Protein AF-A0A5D0QW76-F1 (afdb_monomer_lite)

Sequence (189 aa):
MITFLVFSFLGDFSSVFFSDPFMVSLSSLFYCISYFTLGYAAVSRIRIFNIDKVVGICLLLVFSINAYLMYQLFAVLQIQISDTTEVALFAVKSIALMALVFMAFATYLNKDTKASILFLTTALCFVFSDVLYYISNYYVYHDMFVVLDRLLHVLGLFFLFGYIIEYNRKRKKRLVLSKASSSEEPIAV

Organism: NCBI:txid291187

Radius of gyration: 19.88 Å; chains: 1; bounding box: 62×36×56 Å

Structure (mmCIF, N/CA/C/O backbone):
data_AF-A0A5D0QW76-F1
#
_entry.id   AF-A0A5D0QW76-F1
#
loop_
_atom_site.group_PDB
_atom_site.id
_atom_site.type_symbol
_atom_site.label_atom_id
_atom_site.label_alt_id
_atom_site.label_comp_id
_atom_site.label_asym_id
_atom_site.label_entity_id
_atom_site.label_seq_id
_atom_site.pdbx_PDB_ins_code
_atom_site.Cartn_x
_atom_site.Cartn_y
_atom_site.Cartn_z
_atom_site.occupancy
_atom_site.B_iso_or_equiv
_atom_site.auth_seq_id
_atom_site.auth_comp_id
_atom_site.auth_asym_id
_atom_site.auth_atom_id
_atom_site.pdbx_PDB_model_num
ATOM 1 N N . MET A 1 1 ? -13.924 -3.137 -1.464 1.00 69.12 1 MET A N 1
ATOM 2 C CA . MET A 1 1 ? -13.327 -4.397 -0.953 1.00 69.12 1 MET A CA 1
ATOM 3 C C . MET A 1 1 ? -13.657 -5.586 -1.831 1.00 69.12 1 MET A C 1
ATOM 5 O O . MET A 1 1 ? -12.716 -6.184 -2.315 1.00 69.12 1 MET A O 1
ATOM 9 N N . ILE A 1 2 ? -14.931 -5.883 -2.117 1.00 73.50 2 ILE A N 1
ATOM 10 C CA . ILE A 1 2 ? -15.272 -6.874 -3.159 1.00 73.50 2 ILE A CA 1
ATOM 11 C C . ILE A 1 2 ? -14.668 -6.455 -4.509 1.00 73.50 2 ILE A C 1
ATOM 13 O O . ILE A 1 2 ? -14.031 -7.257 -5.169 1.00 73.50 2 ILE A O 1
ATOM 17 N N . THR A 1 3 ? -14.735 -5.164 -4.842 1.00 76.06 3 THR A N 1
ATOM 18 C CA . THR A 1 3 ? -14.094 -4.586 -6.034 1.00 76.06 3 THR A CA 1
ATOM 19 C C . THR A 1 3 ? -12.577 -4.798 -6.074 1.00 76.06 3 THR A C 1
ATOM 21 O O . THR A 1 3 ? -12.052 -5.148 -7.119 1.00 76.06 3 THR A O 1
ATOM 24 N N . PHE A 1 4 ? -11.885 -4.661 -4.933 1.00 80.31 4 PHE A N 1
ATOM 25 C CA . PHE A 1 4 ? -10.448 -4.961 -4.837 1.00 80.31 4 PHE A CA 1
ATOM 26 C C . PHE A 1 4 ? -10.180 -6.436 -5.152 1.00 80.31 4 PHE A C 1
ATOM 28 O O . PHE A 1 4 ? -9.323 -6.728 -5.972 1.00 80.31 4 PHE A O 1
ATOM 35 N N . LEU A 1 5 ? -10.942 -7.353 -4.544 1.00 77.88 5 LEU A N 1
ATOM 36 C CA . LEU A 1 5 ? -10.765 -8.793 -4.755 1.00 77.88 5 LEU A CA 1
ATOM 37 C C . LEU A 1 5 ? -10.989 -9.183 -6.218 1.00 77.88 5 LEU A C 1
ATOM 39 O O . LEU A 1 5 ? -10.213 -9.958 -6.760 1.00 77.88 5 LEU A O 1
ATOM 43 N N . VAL A 1 6 ? -12.010 -8.613 -6.864 1.00 79.75 6 VAL A N 1
ATOM 44 C CA . VAL A 1 6 ? -12.299 -8.864 -8.283 1.00 79.75 6 VAL A CA 1
ATOM 45 C C . VAL A 1 6 ? -11.153 -8.384 -9.172 1.00 79.75 6 VAL A C 1
ATOM 47 O O . VAL A 1 6 ? -10.716 -9.131 -10.040 1.00 79.75 6 VAL A O 1
ATOM 50 N N . PHE A 1 7 ? -10.631 -7.175 -8.943 1.00 78.25 7 PHE A N 1
ATOM 51 C CA . PHE A 1 7 ? -9.520 -6.649 -9.740 1.00 78.25 7 PHE A CA 1
ATOM 52 C C . PHE A 1 7 ? -8.190 -7.352 -9.456 1.00 78.25 7 PHE A C 1
ATOM 54 O O . PHE A 1 7 ? -7.437 -7.597 -10.390 1.00 78.25 7 PHE A O 1
ATOM 61 N N . SER A 1 8 ? -7.918 -7.730 -8.204 1.00 74.19 8 SER A N 1
ATOM 62 C CA . SER A 1 8 ? -6.728 -8.516 -7.855 1.00 74.19 8 SER A CA 1
ATOM 63 C C . SER A 1 8 ? -6.769 -9.890 -8.523 1.00 74.19 8 SER A C 1
ATOM 65 O O . SER A 1 8 ? -5.785 -10.303 -9.118 1.00 74.19 8 SER A O 1
ATOM 67 N N . PHE A 1 9 ? -7.931 -10.550 -8.509 1.00 80.44 9 PHE A N 1
ATOM 68 C CA . PHE A 1 9 ? -8.122 -11.835 -9.178 1.00 80.44 9 PHE A CA 1
ATOM 69 C C . PHE A 1 9 ? -7.968 -11.731 -10.701 1.00 80.44 9 PHE A C 1
ATOM 71 O O . PHE A 1 9 ? -7.377 -12.607 -11.324 1.00 80.44 9 PHE A O 1
ATOM 78 N N . LEU A 1 10 ? -8.466 -10.650 -11.312 1.00 78.44 10 LEU A N 1
ATOM 79 C CA . LEU A 1 10 ? -8.270 -10.388 -12.741 1.00 78.44 10 LEU A CA 1
ATOM 80 C C . LEU A 1 10 ? -6.797 -10.129 -13.087 1.00 78.44 10 LEU A C 1
ATOM 82 O O . LEU A 1 10 ? -6.336 -10.589 -14.129 1.00 78.44 10 LEU A O 1
ATOM 86 N N . GLY A 1 11 ? -6.063 -9.435 -12.212 1.00 76.06 11 GLY A N 1
ATOM 87 C CA . GLY A 1 11 ? -4.613 -9.262 -12.323 1.00 76.06 11 GLY A CA 1
ATOM 88 C C . GLY A 1 11 ? -3.876 -10.600 -12.264 1.00 76.06 11 GLY A C 1
ATOM 89 O O . GLY A 1 11 ? -3.122 -10.919 -13.182 1.00 76.06 11 GLY A O 1
ATOM 90 N N . ASP A 1 12 ? -4.182 -11.429 -11.260 1.00 76.94 12 ASP A N 1
ATOM 91 C CA . ASP A 1 12 ? -3.601 -12.769 -11.113 1.00 76.94 12 ASP A CA 1
ATOM 92 C C . ASP A 1 12 ? -3.889 -13.634 -12.351 1.00 76.94 12 ASP A C 1
ATOM 94 O O . ASP A 1 12 ? -2.978 -14.247 -12.905 1.00 76.94 12 ASP A O 1
ATOM 98 N N . PHE A 1 13 ? -5.132 -13.635 -12.842 1.00 78.56 13 PHE A N 1
ATOM 99 C CA . PHE A 1 13 ? -5.538 -14.407 -14.019 1.00 78.56 13 PHE A CA 1
ATOM 100 C C . PHE A 1 13 ? -4.835 -13.939 -15.298 1.00 78.56 13 PHE A C 1
ATOM 102 O O . PHE A 1 13 ? -4.357 -14.763 -16.073 1.00 78.56 13 PHE A O 1
ATOM 109 N N . SER A 1 14 ? -4.727 -12.624 -15.500 1.00 72.19 14 SER A N 1
ATOM 110 C CA . SER A 1 14 ? -4.013 -12.039 -16.640 1.00 72.19 14 SER A CA 1
ATOM 111 C C . SER A 1 14 ? -2.511 -12.317 -16.573 1.00 72.19 14 SER A C 1
ATOM 113 O O . SER A 1 14 ? -1.885 -12.518 -17.609 1.00 72.19 14 SER A O 1
ATOM 115 N N . SER A 1 15 ? -1.932 -12.374 -15.368 1.00 66.12 15 SER A N 1
ATOM 116 C CA . SER A 1 15 ? -0.507 -12.662 -15.187 1.00 66.12 15 SER A CA 1
ATOM 117 C C . SER A 1 15 ? -0.136 -14.072 -15.650 1.00 66.12 15 SER A C 1
ATOM 119 O O . SER A 1 15 ? 0.940 -14.257 -16.187 1.00 66.12 15 SER A O 1
ATOM 121 N N . VAL A 1 16 ? -1.030 -15.064 -15.555 1.00 73.06 16 VAL A N 1
ATOM 122 C CA . VAL A 1 16 ? -0.747 -16.440 -16.016 1.00 73.06 16 VAL A CA 1
ATOM 123 C C . VAL A 1 16 ? -0.432 -16.496 -17.520 1.00 73.06 16 VAL A C 1
ATOM 125 O O . VAL A 1 16 ? 0.304 -17.376 -17.962 1.00 73.06 16 VAL A O 1
ATOM 128 N N . PHE A 1 17 ? -0.911 -15.525 -18.300 1.00 69.75 17 PHE A N 1
ATOM 129 C CA . PHE A 1 17 ? -0.663 -15.408 -19.737 1.00 69.75 17 PHE A CA 1
ATOM 130 C C . PHE A 1 17 ? 0.558 -14.519 -20.052 1.00 69.75 17 PHE A C 1
ATOM 132 O O . PHE A 1 17 ? 0.490 -13.651 -20.919 1.00 69.75 17 PHE A O 1
ATOM 139 N N . PHE A 1 18 ? 1.694 -14.760 -19.381 1.00 59.88 18 PHE A N 1
ATOM 140 C CA . PHE A 1 18 ? 2.964 -14.014 -19.533 1.00 59.88 18 PHE A CA 1
ATOM 141 C C . PHE A 1 18 ? 3.548 -13.976 -20.961 1.00 59.88 18 PHE A C 1
ATOM 143 O O . PHE A 1 18 ? 4.498 -13.241 -21.210 1.00 59.88 18 PHE A O 1
ATOM 150 N N . SER A 1 19 ? 3.028 -14.772 -21.899 1.00 58.38 19 SER A N 1
ATOM 151 C CA . SER A 1 19 ? 3.557 -14.871 -23.265 1.00 58.38 19 SER A CA 1
ATOM 152 C C . SER A 1 19 ? 3.201 -13.687 -24.171 1.00 58.38 19 SER A C 1
ATOM 154 O O . SER A 1 19 ? 3.811 -13.556 -25.229 1.00 58.38 19 SER A O 1
ATOM 156 N N . ASP A 1 20 ? 2.237 -12.844 -23.787 1.00 67.50 20 ASP A N 1
ATOM 157 C CA . ASP A 1 20 ? 1.817 -11.679 -24.572 1.00 67.50 20 ASP A CA 1
ATOM 158 C C . ASP A 1 20 ? 2.115 -10.367 -23.806 1.00 67.50 20 ASP A C 1
ATOM 160 O O . ASP A 1 20 ? 1.572 -10.172 -22.712 1.00 67.50 20 ASP A O 1
ATOM 164 N N . PRO A 1 21 ? 2.939 -9.447 -24.351 1.00 66.31 21 PRO A N 1
ATOM 165 C CA . PRO A 1 21 ? 3.244 -8.163 -23.710 1.00 66.31 21 PRO A CA 1
ATOM 166 C C . PRO A 1 21 ? 1.990 -7.327 -23.400 1.00 66.31 21 PRO A C 1
ATOM 168 O O . PRO A 1 21 ? 1.949 -6.588 -22.412 1.00 66.31 21 PRO A O 1
ATOM 171 N N . PHE A 1 22 ? 0.915 -7.491 -24.179 1.00 72.31 22 PHE A N 1
ATOM 172 C CA . PHE A 1 22 ? -0.369 -6.861 -23.886 1.00 72.31 22 PHE A CA 1
ATOM 173 C C . PHE A 1 22 ? -0.984 -7.386 -22.577 1.00 72.31 22 PHE A C 1
ATOM 175 O O . PHE A 1 22 ? -1.508 -6.603 -21.781 1.00 72.31 22 PHE A O 1
ATOM 182 N N . MET A 1 23 ? -0.880 -8.691 -22.308 1.00 69.38 23 MET A N 1
ATOM 183 C CA . MET A 1 23 ? -1.420 -9.324 -21.095 1.00 69.38 23 MET A CA 1
ATOM 184 C C . MET A 1 23 ? -0.631 -8.952 -19.835 1.00 69.38 23 MET A C 1
ATOM 186 O O . MET A 1 23 ? -1.220 -8.833 -18.755 1.00 69.38 23 MET A O 1
ATOM 190 N N . VAL A 1 24 ? 0.671 -8.685 -19.968 1.00 66.88 24 VAL A N 1
ATOM 191 C CA . VAL A 1 24 ? 1.520 -8.162 -18.881 1.00 66.88 24 VAL A CA 1
ATOM 192 C C . VAL A 1 24 ? 1.120 -6.728 -18.510 1.00 66.88 24 VAL A C 1
ATOM 194 O O . VAL A 1 24 ? 0.930 -6.411 -17.328 1.00 66.88 24 VAL A O 1
ATOM 197 N N . SER A 1 25 ? 0.896 -5.870 -19.510 1.00 70.50 25 SER A N 1
ATOM 198 C CA . SER A 1 25 ? 0.390 -4.507 -19.290 1.00 70.50 25 SER A CA 1
ATOM 199 C C . SER A 1 25 ? -1.017 -4.498 -18.680 1.00 70.50 25 SER A C 1
ATOM 201 O O . SER A 1 25 ? -1.296 -3.734 -17.751 1.00 70.50 25 SER A O 1
ATOM 203 N N . LEU A 1 26 ? -1.901 -5.383 -19.148 1.00 74.88 26 LEU A N 1
ATOM 204 C CA . LEU A 1 26 ? -3.274 -5.501 -18.655 1.00 74.88 26 LEU A CA 1
ATOM 205 C C . LEU A 1 26 ? -3.327 -5.970 -17.190 1.00 74.88 26 LEU A C 1
ATOM 207 O O . LEU A 1 26 ? -4.065 -5.404 -16.381 1.00 74.88 26 LEU A O 1
ATOM 211 N N . SER A 1 27 ? -2.492 -6.947 -16.831 1.00 73.25 27 SER A N 1
ATOM 212 C CA . SER A 1 27 ? -2.308 -7.409 -15.451 1.00 73.25 27 SER A CA 1
ATOM 213 C C . SER A 1 27 ? -1.899 -6.260 -14.523 1.00 73.25 27 SER A C 1
ATOM 215 O O . SER A 1 27 ? -2.529 -6.018 -13.487 1.00 73.25 27 SER A O 1
ATOM 217 N N . SER A 1 28 ? -0.902 -5.477 -14.939 1.00 70.00 28 SER A N 1
ATOM 218 C CA . SER A 1 28 ? -0.403 -4.336 -14.167 1.00 70.00 28 SER A CA 1
ATOM 219 C C . SER A 1 28 ? -1.476 -3.264 -13.948 1.00 70.00 28 SER A C 1
ATOM 221 O O . SER A 1 28 ? -1.605 -2.741 -12.837 1.00 70.00 28 SER A O 1
ATOM 223 N N . LEU A 1 29 ? -2.306 -2.985 -14.961 1.00 76.94 29 LEU A N 1
ATOM 224 C CA . LEU A 1 29 ? -3.459 -2.087 -14.839 1.00 76.94 29 LEU A CA 1
ATOM 225 C C . LEU A 1 29 ? -4.487 -2.602 -13.825 1.00 76.94 29 LEU A C 1
ATOM 227 O O . LEU A 1 29 ? -4.945 -1.832 -12.974 1.00 76.94 29 LEU A O 1
ATOM 231 N N . PHE A 1 30 ? -4.833 -3.892 -13.867 1.00 78.75 30 PHE A N 1
ATOM 232 C CA . PHE A 1 30 ? -5.783 -4.475 -12.918 1.00 78.75 30 PHE A CA 1
ATOM 233 C C . PHE A 1 30 ? -5.275 -4.423 -11.479 1.00 78.75 30 PHE A C 1
ATOM 235 O O . PHE A 1 30 ? -6.027 -4.008 -10.591 1.00 78.75 30 PHE A O 1
ATOM 242 N N . TYR A 1 31 ? -3.999 -4.736 -11.237 1.00 75.75 31 TYR A N 1
ATOM 243 C CA . TYR A 1 31 ? -3.408 -4.570 -9.908 1.00 75.75 31 TYR A CA 1
ATOM 244 C C . TYR A 1 31 ? -3.462 -3.121 -9.439 1.00 75.75 31 TYR A C 1
ATOM 246 O O . TYR A 1 31 ? -3.838 -2.865 -8.292 1.00 75.75 31 TYR A O 1
ATOM 254 N N . CYS A 1 32 ? -3.164 -2.174 -10.329 1.00 74.38 32 CYS A N 1
ATOM 255 C CA . CYS A 1 32 ? -3.196 -0.754 -10.017 1.00 74.38 32 CYS A CA 1
ATOM 256 C C . CYS A 1 32 ? -4.597 -0.304 -9.570 1.00 74.38 32 CYS A C 1
ATOM 258 O O . CYS A 1 32 ? -4.752 0.316 -8.514 1.00 74.38 32 CYS A O 1
ATOM 260 N N . ILE A 1 33 ? -5.639 -0.683 -10.318 1.00 77.94 33 ILE A N 1
ATOM 261 C CA . ILE A 1 33 ? -7.039 -0.404 -9.962 1.00 77.94 33 ILE A CA 1
ATOM 262 C C . ILE A 1 33 ? -7.410 -1.096 -8.641 1.00 77.94 33 ILE A C 1
ATOM 264 O O . ILE A 1 33 ? -8.109 -0.513 -7.802 1.00 77.94 33 ILE A O 1
ATOM 268 N N . SER A 1 34 ? -6.918 -2.316 -8.407 1.00 78.06 34 SER A N 1
ATOM 269 C CA . SER A 1 34 ? -7.122 -3.022 -7.141 1.00 78.06 34 SER A CA 1
ATOM 270 C C . SER A 1 34 ? -6.556 -2.210 -5.966 1.00 78.06 34 SER A C 1
ATOM 272 O O . SER A 1 34 ? -7.267 -1.947 -4.994 1.00 78.06 34 SER A O 1
ATOM 274 N N . TYR A 1 35 ? -5.326 -1.704 -6.069 1.00 76.69 35 TYR A N 1
ATOM 275 C CA . TYR A 1 35 ? -4.699 -0.968 -4.974 1.00 76.69 35 TYR A CA 1
ATOM 276 C C . TYR A 1 35 ? -5.379 0.375 -4.718 1.00 76.69 35 TYR A C 1
ATOM 278 O O . TYR A 1 35 ? -5.639 0.707 -3.560 1.00 76.69 35 TYR A O 1
ATOM 286 N N . PHE A 1 36 ? -5.773 1.103 -5.768 1.00 77.38 36 PHE A N 1
ATOM 287 C CA . PHE A 1 36 ? -6.561 2.329 -5.612 1.00 77.38 36 PHE A CA 1
ATOM 288 C C . PHE A 1 36 ? -7.911 2.064 -4.942 1.00 77.38 36 PHE A C 1
ATOM 290 O O . PHE A 1 36 ? -8.299 2.785 -4.020 1.00 77.38 36 PHE A O 1
ATOM 297 N N . THR A 1 37 ? -8.621 1.008 -5.343 1.00 79.75 37 THR A N 1
ATOM 298 C CA . THR A 1 37 ? -9.910 0.655 -4.727 1.00 79.75 37 THR A CA 1
ATOM 299 C C . THR A 1 37 ? -9.759 0.154 -3.291 1.00 79.75 37 THR A C 1
ATOM 301 O O . THR A 1 37 ? -10.643 0.404 -2.464 1.00 79.75 37 THR A O 1
ATOM 304 N N . LEU A 1 38 ? -8.651 -0.510 -2.953 1.00 77.12 38 LEU A N 1
ATOM 305 C CA . LEU A 1 38 ? -8.325 -0.894 -1.581 1.00 77.12 38 LEU A CA 1
ATOM 306 C C . LEU A 1 38 ? -8.014 0.333 -0.721 1.00 77.12 38 LEU A C 1
ATOM 308 O O . LEU A 1 38 ? -8.580 0.466 0.364 1.00 77.12 38 LEU A O 1
ATOM 312 N N . GLY A 1 39 ? -7.186 1.246 -1.232 1.00 75.12 39 GLY A N 1
ATOM 313 C CA . GLY A 1 39 ? -6.863 2.517 -0.592 1.00 75.12 39 GLY A CA 1
ATOM 314 C C . GLY A 1 39 ? -8.115 3.349 -0.331 1.00 75.12 39 GLY A C 1
ATOM 315 O O . GLY A 1 39 ? -8.387 3.707 0.812 1.00 75.12 39 GLY A O 1
ATOM 316 N N . TYR A 1 40 ? -8.950 3.556 -1.350 1.00 77.62 40 TYR A N 1
ATOM 317 C CA . TYR A 1 40 ? -10.221 4.272 -1.218 1.00 77.62 40 TYR A CA 1
ATOM 318 C C . TYR A 1 40 ? -11.159 3.618 -0.191 1.00 77.62 40 TYR A C 1
ATOM 320 O O . TYR A 1 40 ? -11.727 4.295 0.670 1.00 77.62 40 TYR A O 1
ATOM 328 N N . ALA A 1 41 ? -11.295 2.288 -0.224 1.00 73.44 41 ALA A N 1
ATOM 329 C CA . ALA A 1 41 ? -12.128 1.559 0.731 1.00 73.44 41 ALA A CA 1
ATOM 330 C C . ALA A 1 41 ? -11.589 1.630 2.170 1.00 73.44 41 ALA A C 1
ATOM 332 O O . ALA A 1 41 ? -12.384 1.643 3.114 1.00 73.44 41 ALA A O 1
ATOM 333 N N . ALA A 1 42 ? -10.267 1.669 2.346 1.00 68.19 42 ALA A N 1
ATOM 334 C CA . ALA A 1 42 ? -9.636 1.859 3.643 1.00 68.19 42 ALA A CA 1
ATOM 335 C C . ALA A 1 42 ? -9.881 3.284 4.162 1.00 68.19 42 ALA A C 1
ATOM 337 O O . ALA A 1 42 ? -10.387 3.432 5.274 1.00 68.19 42 ALA A O 1
ATOM 338 N N . VAL A 1 43 ? -9.635 4.314 3.343 1.00 68.12 43 VAL A N 1
ATOM 339 C CA . VAL A 1 43 ? -9.854 5.734 3.689 1.00 68.12 43 VAL A CA 1
ATOM 340 C C . VAL A 1 43 ? -11.298 5.997 4.086 1.00 68.12 43 VAL A C 1
ATOM 342 O O . VAL A 1 43 ? -11.546 6.541 5.155 1.00 68.12 43 VAL A O 1
ATOM 345 N N . SER A 1 44 ? -12.260 5.534 3.283 1.00 65.19 44 SER A N 1
ATOM 346 C CA . SER A 1 44 ? -13.697 5.663 3.568 1.00 65.19 44 SER A CA 1
ATOM 347 C C . SER A 1 44 ? -14.087 5.109 4.948 1.00 65.19 44 SER A C 1
ATOM 349 O O . SER A 1 44 ? -15.005 5.609 5.599 1.00 65.19 44 SER A O 1
ATOM 351 N N . ARG A 1 45 ? -13.388 4.071 5.418 1.00 67.38 45 ARG A N 1
ATOM 352 C CA . ARG A 1 45 ? -13.655 3.394 6.696 1.00 67.38 45 ARG A CA 1
ATOM 353 C C . ARG A 1 45 ? -12.914 3.998 7.881 1.00 67.38 45 ARG A C 1
ATOM 355 O O . ARG A 1 45 ? -13.204 3.636 9.031 1.00 67.38 45 ARG A O 1
ATOM 362 N N . ILE A 1 46 ? -11.964 4.883 7.619 1.00 63.69 46 ILE A N 1
ATOM 363 C CA . ILE A 1 46 ? -11.121 5.537 8.600 1.00 63.69 46 ILE A CA 1
ATOM 364 C C . ILE A 1 46 ? -11.675 6.948 8.827 1.00 63.69 46 ILE A C 1
ATOM 366 O O . ILE A 1 46 ? -11.585 7.825 7.980 1.00 63.69 46 ILE A O 1
ATOM 370 N N . ARG A 1 47 ? -12.255 7.179 10.010 1.00 56.66 47 ARG A N 1
ATOM 371 C CA . ARG A 1 47 ? -12.639 8.530 10.456 1.00 56.66 47 ARG A CA 1
ATOM 372 C C . ARG A 1 47 ? -11.400 9.441 10.436 1.00 56.66 47 ARG A C 1
ATOM 374 O O . ARG A 1 47 ? -10.385 9.012 10.995 1.00 56.66 47 ARG A O 1
ATOM 381 N N . ILE A 1 48 ? -11.530 10.619 9.808 1.00 55.69 48 ILE A N 1
ATOM 382 C CA . ILE A 1 48 ? -10.516 11.683 9.645 1.00 55.69 48 ILE A CA 1
ATOM 383 C C . ILE A 1 48 ? -9.669 11.828 10.918 1.00 55.69 48 ILE A C 1
ATOM 385 O O . ILE A 1 48 ? -10.205 11.833 12.027 1.00 55.69 48 ILE A O 1
ATOM 389 N N . PHE A 1 49 ? -8.349 11.869 10.739 1.00 60.38 49 PHE A N 1
ATOM 390 C CA . PHE A 1 49 ? -7.361 11.856 11.814 1.00 60.38 49 PHE A CA 1
ATOM 391 C C . PHE A 1 49 ? -7.090 13.259 12.357 1.00 60.38 49 PHE A C 1
ATOM 393 O O . PHE A 1 49 ? -6.850 14.176 11.578 1.00 60.38 49 PHE A O 1
ATOM 400 N N . ASN A 1 50 ? -7.017 13.389 13.682 1.00 60.88 50 ASN A N 1
ATOM 401 C CA . ASN A 1 50 ? -6.254 14.465 14.310 1.00 60.88 50 ASN A CA 1
ATOM 402 C C . ASN A 1 50 ? -4.811 13.973 14.400 1.00 60.88 50 ASN A C 1
ATOM 404 O O . ASN A 1 50 ? -4.521 13.076 15.186 1.00 60.88 50 ASN A O 1
ATOM 408 N N . ILE A 1 51 ? -3.946 14.474 13.521 1.00 66.19 51 ILE A N 1
ATOM 409 C CA . ILE A 1 51 ? -2.543 14.061 13.473 1.00 66.19 51 ILE A CA 1
ATOM 410 C C . ILE A 1 51 ? -1.770 14.892 14.496 1.00 66.19 51 ILE A C 1
ATOM 412 O O . ILE A 1 51 ? -1.597 16.097 14.312 1.00 66.19 51 ILE A O 1
ATOM 416 N N . ASP A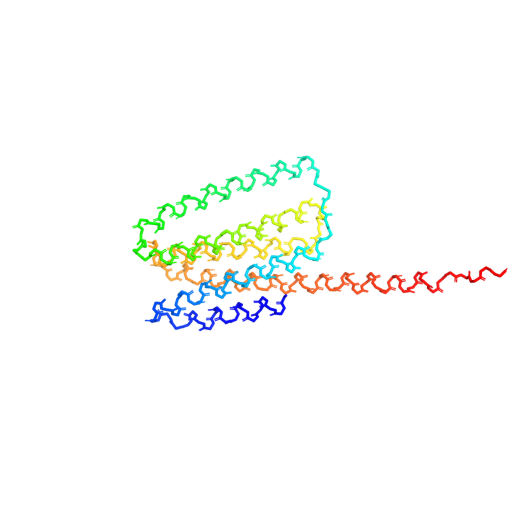 1 52 ? -1.284 14.243 15.553 1.00 77.19 52 ASP A N 1
ATOM 417 C CA . ASP A 1 52 ? -0.361 14.871 16.496 1.00 77.19 52 ASP A CA 1
ATOM 418 C C . ASP A 1 52 ? 0.968 15.226 15.818 1.00 77.19 52 ASP A C 1
ATOM 420 O O . ASP A 1 52 ? 1.443 14.534 14.914 1.00 77.19 52 ASP A O 1
ATOM 424 N N . LYS A 1 53 ? 1.624 16.291 16.292 1.00 81.25 53 LYS A N 1
ATOM 425 C CA . LYS A 1 53 ? 2.868 16.816 15.698 1.00 81.25 53 LYS A CA 1
ATOM 426 C C . LYS A 1 53 ? 3.981 15.758 15.611 1.00 81.25 53 LYS A C 1
ATOM 428 O O . LYS A 1 53 ? 4.704 15.712 14.620 1.00 81.25 53 LYS A O 1
ATOM 433 N N . VAL A 1 54 ? 4.080 14.877 16.612 1.00 82.62 54 VAL A N 1
ATOM 434 C CA . VAL A 1 54 ? 5.040 13.755 16.641 1.00 82.62 54 VAL A CA 1
ATOM 435 C C . VAL A 1 54 ? 4.700 12.705 15.579 1.00 82.62 54 VAL A C 1
ATOM 437 O O . VAL A 1 54 ? 5.577 12.267 14.837 1.00 82.62 54 VAL A O 1
ATOM 440 N N . VAL A 1 55 ? 3.417 12.351 15.452 1.00 81.62 55 VAL A N 1
ATOM 441 C CA . VAL A 1 55 ? 2.923 11.401 14.442 1.00 81.62 55 VAL A CA 1
ATOM 442 C C . VAL A 1 55 ? 3.183 11.932 13.031 1.00 81.62 55 VAL A C 1
ATOM 444 O O . VAL A 1 55 ? 3.631 11.179 12.166 1.00 81.62 55 VAL A O 1
ATOM 447 N N . GLY A 1 56 ? 2.973 13.233 12.808 1.00 82.56 56 GLY A N 1
ATOM 448 C CA . GLY A 1 56 ? 3.264 13.899 11.538 1.00 82.56 56 GLY A CA 1
ATOM 449 C C . GLY A 1 56 ? 4.744 13.839 11.147 1.00 82.56 56 GLY A C 1
ATOM 450 O O . GLY A 1 56 ? 5.054 13.525 10.000 1.00 82.56 56 GLY A O 1
ATOM 451 N N . ILE A 1 57 ? 5.659 14.066 12.097 1.00 87.62 57 ILE A N 1
ATOM 452 C CA . ILE A 1 57 ? 7.109 13.972 11.850 1.00 87.62 57 ILE A CA 1
ATOM 453 C C . ILE A 1 57 ? 7.513 12.534 11.501 1.00 87.62 57 ILE A C 1
ATOM 455 O O . ILE A 1 57 ? 8.233 12.330 10.524 1.00 87.62 57 ILE A O 1
ATOM 459 N N . CYS A 1 58 ? 7.017 11.532 12.237 1.00 85.44 58 CYS A N 1
ATOM 460 C CA . CYS A 1 58 ? 7.285 10.126 11.921 1.00 85.44 58 CYS A CA 1
ATOM 461 C C . CYS A 1 58 ? 6.769 9.739 10.529 1.00 85.44 58 CYS A C 1
ATOM 463 O O . CYS A 1 58 ? 7.479 9.076 9.775 1.00 85.44 58 CYS A O 1
ATOM 465 N N . LEU A 1 59 ? 5.557 10.173 10.168 1.00 84.69 59 LEU A N 1
ATOM 466 C CA . LEU A 1 59 ? 4.991 9.950 8.835 1.00 84.69 59 LEU A CA 1
ATOM 467 C C . LEU A 1 59 ? 5.849 10.575 7.739 1.00 84.69 59 LEU A C 1
ATOM 469 O O . LEU A 1 59 ? 6.127 9.914 6.743 1.00 84.69 59 LEU A O 1
ATOM 473 N N . LEU A 1 60 ? 6.283 11.822 7.926 1.00 86.56 60 LEU A N 1
ATOM 474 C CA . LEU A 1 60 ? 7.095 12.532 6.944 1.00 86.56 60 LEU A CA 1
ATOM 475 C C . LEU A 1 60 ? 8.461 11.862 6.763 1.00 86.56 60 LEU A C 1
ATOM 477 O O . LEU A 1 60 ? 8.902 11.676 5.631 1.00 86.56 60 LEU A O 1
ATOM 481 N N . LEU A 1 61 ? 9.101 11.438 7.854 1.00 89.25 61 LEU A N 1
ATOM 482 C CA . LEU A 1 61 ? 10.393 10.755 7.817 1.00 89.25 61 LEU A CA 1
ATOM 483 C C . LEU A 1 61 ? 10.296 9.403 7.099 1.00 89.25 61 LEU A C 1
ATOM 485 O O . LEU A 1 61 ? 11.048 9.152 6.160 1.00 89.25 61 LEU A O 1
ATOM 489 N N . VAL A 1 62 ? 9.335 8.558 7.486 1.00 86.12 62 VAL A N 1
ATOM 490 C CA . VAL A 1 62 ? 9.124 7.249 6.849 1.00 86.12 62 VAL A CA 1
ATOM 491 C C . VAL A 1 62 ? 8.759 7.420 5.377 1.00 86.12 62 VAL A C 1
ATOM 493 O O . VAL A 1 62 ? 9.321 6.730 4.529 1.00 86.12 62 VAL A O 1
ATOM 496 N N . PHE A 1 63 ? 7.873 8.361 5.045 1.00 85.81 63 PHE A N 1
ATOM 497 C CA . PHE A 1 63 ? 7.515 8.645 3.657 1.00 85.81 63 PHE A CA 1
ATOM 498 C C . PHE A 1 63 ? 8.724 9.100 2.836 1.00 85.81 63 PHE A C 1
ATOM 500 O O . PHE A 1 63 ? 8.920 8.607 1.732 1.00 85.81 63 PHE A O 1
ATOM 507 N N . SER A 1 64 ? 9.570 9.975 3.384 1.00 87.31 64 SER A N 1
ATOM 508 C CA . SER A 1 64 ? 10.751 10.497 2.684 1.00 87.31 64 SER A CA 1
ATOM 509 C C . SER A 1 64 ? 11.769 9.397 2.380 1.00 87.31 64 SER A C 1
ATOM 511 O O . SER A 1 64 ? 12.277 9.322 1.264 1.00 87.31 64 SER A O 1
ATOM 513 N N . ILE A 1 65 ? 12.023 8.502 3.342 1.00 89.19 65 ILE A N 1
ATOM 514 C CA . ILE A 1 65 ? 12.913 7.349 3.141 1.00 89.19 65 ILE A CA 1
ATOM 515 C C . ILE A 1 65 ? 12.350 6.418 2.062 1.00 89.19 65 ILE A C 1
ATOM 517 O O . ILE A 1 65 ? 13.074 6.038 1.145 1.00 89.19 65 ILE A O 1
ATOM 521 N N . ASN A 1 66 ? 11.061 6.071 2.134 1.00 86.00 66 ASN A N 1
ATOM 522 C CA . ASN A 1 66 ? 10.443 5.178 1.149 1.00 86.00 66 ASN A CA 1
ATOM 523 C C . ASN A 1 66 ? 10.380 5.810 -0.249 1.00 86.00 66 ASN A C 1
ATOM 525 O O . ASN A 1 66 ? 10.652 5.133 -1.237 1.00 86.00 66 ASN A O 1
ATOM 529 N N . ALA A 1 67 ? 10.090 7.109 -0.344 1.00 84.00 67 ALA A N 1
ATOM 530 C CA . ALA A 1 67 ? 10.113 7.847 -1.602 1.00 84.00 67 ALA A CA 1
ATOM 531 C C . ALA A 1 67 ? 11.515 7.855 -2.227 1.00 84.00 67 ALA A C 1
ATOM 533 O O . ALA A 1 67 ? 11.648 7.622 -3.426 1.00 84.00 67 ALA A O 1
ATOM 534 N N . TYR A 1 68 ? 12.561 8.053 -1.418 1.00 88.81 68 TYR A N 1
ATOM 535 C CA . TYR A 1 68 ? 13.947 7.985 -1.881 1.00 88.81 68 TYR A CA 1
ATOM 536 C C . TYR A 1 68 ? 14.332 6.585 -2.377 1.00 88.81 68 TYR A C 1
ATOM 538 O O . TYR A 1 68 ? 14.892 6.452 -3.464 1.00 88.81 68 TYR A O 1
ATOM 546 N N . LEU A 1 69 ? 14.002 5.536 -1.617 1.00 85.44 69 LEU A N 1
ATOM 547 C CA . LEU A 1 69 ? 14.261 4.153 -2.031 1.00 85.44 69 LEU A CA 1
ATOM 548 C C . LEU A 1 69 ? 13.542 3.814 -3.339 1.00 85.44 69 LEU A C 1
ATOM 550 O O . LEU A 1 69 ? 14.128 3.191 -4.220 1.00 85.44 69 LEU A O 1
ATOM 554 N N . MET A 1 70 ? 12.296 4.262 -3.491 1.00 83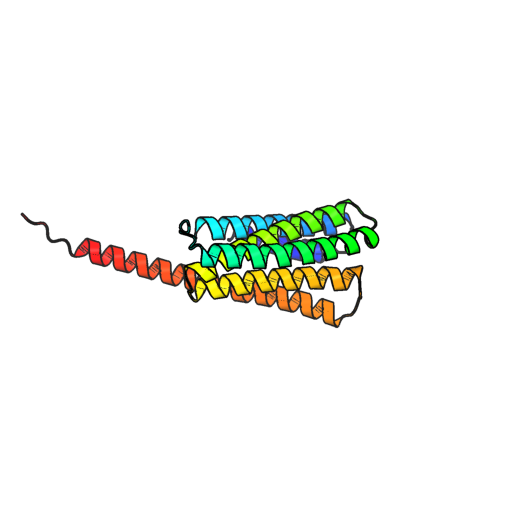.38 70 MET A N 1
ATOM 555 C CA . MET A 1 70 ? 11.536 4.022 -4.712 1.00 83.38 70 MET A CA 1
ATOM 556 C C . MET A 1 70 ? 12.083 4.816 -5.903 1.00 83.38 70 MET A C 1
ATOM 558 O O . MET A 1 70 ? 12.137 4.289 -7.008 1.00 83.38 70 MET A O 1
ATOM 562 N N . TYR A 1 71 ? 12.563 6.043 -5.689 1.00 85.50 71 TYR A N 1
ATOM 563 C CA . TYR A 1 71 ? 13.275 6.795 -6.723 1.00 85.50 71 TYR A CA 1
ATOM 564 C C . TYR A 1 71 ? 14.527 6.051 -7.208 1.00 85.50 71 TYR A C 1
ATOM 566 O O . TYR A 1 71 ? 14.747 5.949 -8.413 1.00 85.50 71 TYR A O 1
ATOM 574 N N . GLN A 1 72 ? 15.317 5.482 -6.291 1.00 85.50 72 GLN A N 1
ATOM 575 C CA . GLN A 1 72 ? 16.489 4.682 -6.659 1.00 85.50 72 GLN A CA 1
ATOM 576 C C . GLN A 1 72 ? 16.099 3.428 -7.446 1.00 85.50 72 GLN A C 1
ATOM 578 O O . GLN A 1 72 ? 16.707 3.131 -8.472 1.00 85.50 72 GLN A O 1
ATOM 583 N N . LEU A 1 73 ? 15.056 2.718 -7.006 1.00 81.44 73 LEU A N 1
ATOM 584 C CA . LEU A 1 73 ? 14.550 1.542 -7.712 1.00 81.44 73 LEU A CA 1
ATOM 585 C C . LEU A 1 73 ? 14.074 1.906 -9.128 1.00 81.44 73 LEU A C 1
ATOM 587 O O . LEU A 1 73 ? 14.420 1.224 -10.090 1.00 81.44 73 LEU A O 1
ATOM 591 N N . PHE A 1 74 ? 13.347 3.017 -9.270 1.00 82.00 74 PHE A N 1
ATOM 592 C CA . PHE A 1 74 ? 12.901 3.539 -10.560 1.00 82.00 74 PHE A CA 1
ATOM 593 C C . PHE A 1 74 ? 14.071 3.903 -11.485 1.00 82.00 74 PHE A C 1
ATOM 595 O O . PHE A 1 74 ? 14.051 3.538 -12.658 1.00 82.00 74 P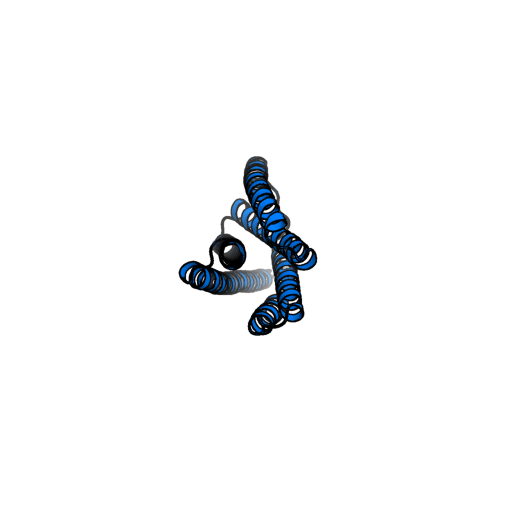HE A O 1
ATOM 602 N N . ALA A 1 75 ? 15.106 4.568 -10.963 1.00 82.81 75 ALA A N 1
ATOM 603 C CA . ALA A 1 75 ? 16.287 4.938 -11.741 1.00 82.81 75 ALA A CA 1
ATOM 604 C C . ALA A 1 75 ? 17.012 3.710 -12.316 1.00 82.81 75 ALA A C 1
ATOM 606 O O . ALA A 1 75 ? 17.452 3.737 -13.462 1.00 82.81 75 ALA A O 1
ATOM 607 N N . VAL A 1 76 ? 17.097 2.620 -11.547 1.00 80.69 76 VAL A N 1
ATOM 608 C CA . VAL A 1 76 ? 17.672 1.351 -12.021 1.00 80.69 76 VAL A CA 1
ATOM 609 C C . VAL A 1 76 ? 16.770 0.698 -13.072 1.00 80.69 76 VAL A C 1
ATOM 611 O O . VAL A 1 76 ? 17.252 0.295 -14.130 1.00 80.69 76 VAL A O 1
ATOM 614 N N . LEU A 1 77 ? 15.459 0.639 -12.825 1.00 74.69 77 LEU A N 1
ATOM 615 C CA . LEU A 1 77 ? 14.494 0.014 -13.739 1.00 74.69 77 LEU A CA 1
ATOM 616 C C . LEU A 1 77 ? 14.421 0.719 -15.096 1.00 74.69 77 LEU A C 1
ATOM 618 O O . LEU A 1 77 ? 14.322 0.047 -16.118 1.00 74.69 77 LEU A O 1
ATOM 622 N N . GLN A 1 78 ? 14.539 2.048 -15.132 1.00 78.62 78 GLN A N 1
ATOM 623 C CA . GLN A 1 78 ? 14.542 2.815 -16.382 1.00 78.62 78 GLN A CA 1
ATOM 624 C C . GLN A 1 78 ? 15.755 2.502 -17.278 1.00 78.62 78 GLN A C 1
ATOM 626 O O . GLN A 1 78 ? 15.692 2.704 -18.487 1.00 78.62 78 GLN A O 1
ATOM 631 N N . ILE A 1 79 ? 16.857 2.010 -16.704 1.00 78.12 79 ILE A N 1
ATOM 632 C CA . ILE A 1 79 ? 18.053 1.600 -17.455 1.00 78.12 79 ILE A CA 1
ATOM 633 C C . ILE A 1 79 ? 17.894 0.172 -17.997 1.00 78.12 79 ILE A C 1
ATOM 635 O O . ILE A 1 79 ? 18.413 -0.145 -19.065 1.00 78.12 79 ILE A O 1
ATOM 639 N N . GLN A 1 80 ? 17.195 -0.693 -17.258 1.00 74.19 80 GLN A N 1
ATOM 640 C CA . GLN A 1 80 ? 17.078 -2.121 -17.561 1.00 74.19 80 GLN A CA 1
ATOM 641 C C . GLN A 1 80 ? 15.897 -2.461 -18.480 1.00 74.19 80 GLN A C 1
ATOM 643 O O . GLN A 1 80 ? 15.990 -3.394 -19.276 1.00 74.19 80 GLN A O 1
ATOM 648 N N . ILE A 1 81 ? 14.795 -1.714 -18.389 1.00 69.44 81 ILE A N 1
ATOM 649 C CA . ILE A 1 81 ? 13.566 -1.965 -19.148 1.00 69.44 81 ILE A CA 1
ATOM 650 C C . ILE A 1 81 ? 13.537 -1.071 -20.389 1.00 69.44 81 ILE A C 1
ATOM 652 O O . ILE A 1 81 ? 13.583 0.152 -20.289 1.00 69.44 81 ILE A O 1
ATOM 656 N N . SER A 1 82 ? 13.435 -1.685 -21.571 1.00 68.19 82 SER A N 1
ATOM 657 C CA . SER A 1 82 ? 13.363 -0.955 -22.848 1.00 68.19 82 SER A CA 1
ATOM 658 C C . SER A 1 82 ? 11.952 -0.452 -23.189 1.00 68.19 82 SER A C 1
ATOM 660 O O . SER A 1 82 ? 11.820 0.495 -23.962 1.00 68.19 82 SER A O 1
ATOM 662 N N . ASP A 1 83 ? 10.902 -1.059 -22.623 1.00 76.56 83 ASP A N 1
ATOM 663 C CA . ASP A 1 83 ? 9.513 -0.638 -22.836 1.00 76.56 83 ASP A CA 1
ATOM 664 C C . ASP A 1 83 ? 9.105 0.467 -21.848 1.00 76.56 83 ASP A C 1
ATOM 666 O O . ASP A 1 83 ? 8.975 0.262 -20.638 1.00 76.56 83 ASP A O 1
ATOM 670 N N . THR A 1 84 ? 8.866 1.665 -22.378 1.00 75.56 84 THR A N 1
ATOM 671 C CA . THR A 1 84 ? 8.450 2.838 -21.598 1.00 75.56 84 THR A CA 1
ATOM 672 C C . THR A 1 84 ? 7.070 2.668 -20.958 1.00 75.56 84 THR A C 1
ATOM 674 O O . THR A 1 84 ? 6.787 3.304 -19.939 1.00 75.56 84 THR A O 1
ATOM 677 N N . THR A 1 85 ? 6.223 1.795 -21.506 1.00 74.38 85 THR A N 1
ATOM 678 C CA . THR A 1 85 ? 4.875 1.508 -21.000 1.00 74.38 85 THR A CA 1
ATOM 679 C C . THR A 1 85 ? 4.937 0.695 -19.713 1.00 74.38 85 THR A C 1
ATOM 681 O O . THR A 1 85 ? 4.261 1.028 -18.739 1.00 74.38 85 THR A O 1
ATOM 684 N N . GLU A 1 86 ? 5.791 -0.329 -19.667 1.00 70.56 86 GLU A N 1
ATOM 685 C CA . GLU A 1 86 ? 5.981 -1.161 -18.474 1.00 70.56 86 GLU A CA 1
ATOM 686 C C . GLU A 1 86 ? 6.598 -0.361 -17.322 1.00 70.56 86 GLU A C 1
ATOM 688 O O . GLU A 1 86 ? 6.134 -0.453 -16.182 1.00 70.56 86 GLU A O 1
ATOM 693 N N . VAL A 1 87 ? 7.571 0.507 -17.620 1.00 77.25 87 VAL A N 1
ATOM 694 C CA . VAL A 1 87 ? 8.170 1.425 -16.635 1.00 77.25 87 VAL A CA 1
ATOM 695 C C . VAL A 1 87 ? 7.133 2.405 -16.080 1.00 77.25 87 VAL A C 1
ATOM 697 O O . VAL A 1 87 ? 7.091 2.656 -14.871 1.00 77.25 87 VAL A O 1
ATOM 700 N N . ALA A 1 88 ? 6.262 2.950 -16.935 1.00 74.06 88 ALA A N 1
ATOM 701 C CA . ALA A 1 88 ? 5.196 3.848 -16.501 1.00 74.06 88 ALA A CA 1
ATOM 702 C C . ALA A 1 88 ? 4.167 3.125 -15.616 1.00 74.06 88 ALA A C 1
ATOM 704 O O . ALA A 1 88 ? 3.792 3.641 -14.560 1.00 74.06 88 ALA A O 1
ATOM 705 N N . LEU A 1 89 ? 3.743 1.917 -15.996 1.00 74.31 89 LEU A N 1
ATOM 706 C CA . LEU A 1 89 ? 2.818 1.100 -15.204 1.00 74.31 89 LEU A CA 1
ATOM 707 C C . LEU A 1 89 ? 3.411 0.728 -13.844 1.00 74.31 89 LEU A C 1
ATOM 709 O O . LEU A 1 89 ? 2.712 0.815 -12.830 1.00 74.31 89 LEU A O 1
ATOM 713 N N . PHE A 1 90 ? 4.702 0.397 -13.802 1.00 77.94 90 PHE A N 1
ATOM 714 C CA . PHE A 1 90 ? 5.428 0.197 -12.554 1.00 77.94 90 PHE A CA 1
ATOM 715 C C . PHE A 1 90 ? 5.385 1.439 -11.662 1.00 77.94 90 PHE A C 1
ATOM 717 O O . PHE A 1 90 ? 5.043 1.334 -10.482 1.00 77.94 90 PHE A O 1
ATOM 724 N N . ALA A 1 91 ? 5.696 2.615 -12.211 1.00 78.06 91 ALA A N 1
ATOM 725 C CA . ALA A 1 91 ? 5.708 3.855 -11.445 1.00 78.06 91 ALA A CA 1
ATOM 726 C C . ALA A 1 91 ? 4.330 4.153 -10.838 1.00 78.06 91 ALA A C 1
ATOM 728 O O . ALA A 1 91 ? 4.223 4.432 -9.643 1.00 78.06 91 ALA A O 1
ATOM 729 N N . 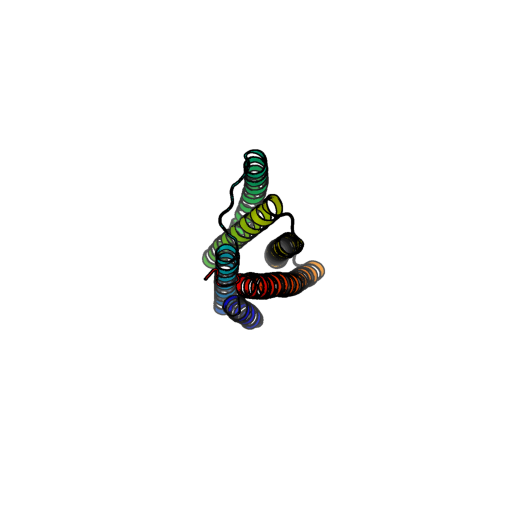VAL A 1 92 ? 3.261 4.033 -11.630 1.00 80.69 92 VAL A N 1
ATOM 730 C CA . VAL A 1 92 ? 1.892 4.287 -11.158 1.00 80.69 92 VAL A CA 1
ATOM 731 C C . VAL A 1 92 ? 1.487 3.277 -10.078 1.00 80.69 92 VAL A C 1
ATOM 733 O O . VAL A 1 92 ? 0.956 3.670 -9.035 1.00 80.69 92 VAL A O 1
ATOM 736 N N . LYS A 1 93 ? 1.783 1.988 -10.280 1.00 80.69 93 LYS A N 1
ATOM 737 C CA . LYS A 1 93 ? 1.499 0.927 -9.304 1.00 80.69 93 LYS A CA 1
ATOM 738 C C . LYS A 1 93 ? 2.260 1.145 -7.990 1.00 80.69 93 LYS A C 1
ATOM 740 O O . LYS A 1 93 ? 1.661 1.066 -6.915 1.00 80.69 93 LYS A O 1
ATOM 745 N N . SER A 1 94 ? 3.537 1.510 -8.071 1.00 82.75 94 SER A N 1
ATOM 746 C CA . SER A 1 94 ? 4.383 1.833 -6.917 1.00 82.75 94 SER A CA 1
ATOM 747 C C . SER A 1 94 ? 3.880 3.050 -6.146 1.00 82.75 94 SER A C 1
ATOM 749 O O . SER A 1 94 ? 3.839 3.026 -4.916 1.00 82.75 94 SER A O 1
ATOM 751 N N . ILE A 1 95 ? 3.424 4.101 -6.836 1.00 83.94 95 ILE A N 1
ATOM 752 C CA . ILE A 1 95 ? 2.815 5.280 -6.199 1.00 83.94 95 ILE A CA 1
ATOM 753 C C . ILE A 1 95 ? 1.530 4.892 -5.454 1.00 83.94 95 ILE A C 1
ATOM 755 O O . ILE A 1 95 ? 1.310 5.341 -4.326 1.00 83.94 95 ILE A O 1
ATOM 759 N N . ALA A 1 96 ? 0.695 4.029 -6.040 1.00 84.38 96 ALA A N 1
ATOM 760 C CA . ALA A 1 96 ? -0.523 3.550 -5.389 1.00 84.38 96 ALA A CA 1
ATOM 761 C C . ALA A 1 96 ? -0.216 2.751 -4.108 1.00 84.38 96 ALA A C 1
ATOM 763 O O . ALA A 1 96 ? -0.847 2.972 -3.070 1.00 84.38 96 ALA A O 1
ATOM 764 N N . LEU A 1 97 ? 0.785 1.866 -4.150 1.00 85.50 97 LEU A N 1
ATOM 765 C CA . LEU A 1 97 ? 1.258 1.115 -2.982 1.00 85.50 97 LEU A CA 1
ATOM 766 C C . LEU A 1 97 ? 1.874 2.031 -1.915 1.00 85.50 97 LEU A C 1
ATOM 768 O O . LEU A 1 97 ? 1.579 1.873 -0.729 1.00 85.50 97 LEU A O 1
ATOM 772 N N . MET A 1 98 ? 2.649 3.037 -2.323 1.00 86.50 98 MET A N 1
ATOM 773 C CA . MET A 1 98 ? 3.210 4.053 -1.428 1.00 86.50 98 MET A CA 1
ATOM 774 C C . MET A 1 98 ? 2.105 4.795 -0.668 1.00 86.50 98 MET A C 1
ATOM 776 O O . MET A 1 98 ? 2.164 4.933 0.556 1.00 86.50 98 MET A O 1
ATOM 780 N N . ALA A 1 99 ? 1.059 5.227 -1.378 1.00 84.31 99 ALA A N 1
ATOM 781 C CA . ALA A 1 99 ? -0.102 5.861 -0.768 1.00 84.31 99 ALA A CA 1
ATOM 782 C C . ALA A 1 99 ? -0.811 4.905 0.206 1.00 84.31 99 ALA A C 1
ATOM 784 O O . ALA A 1 99 ? -1.172 5.306 1.314 1.00 84.31 99 ALA A O 1
ATOM 785 N N . LEU A 1 100 ? -0.980 3.632 -0.168 1.00 85.69 100 LEU A N 1
ATOM 786 C CA . LEU A 1 100 ? -1.601 2.616 0.686 1.00 85.69 100 LEU A CA 1
ATOM 787 C C . LEU A 1 100 ? -0.840 2.431 2.006 1.00 85.69 100 LEU A C 1
ATOM 789 O O . LEU A 1 100 ? -1.456 2.444 3.073 1.00 85.69 100 LEU A O 1
ATOM 793 N N . VAL A 1 101 ? 0.486 2.307 1.947 1.00 88.56 101 VAL A N 1
ATOM 794 C CA . VAL A 1 101 ? 1.355 2.157 3.126 1.00 88.56 101 VAL A CA 1
ATOM 795 C C . VAL A 1 101 ? 1.320 3.403 3.985 1.00 88.56 101 VAL A C 1
ATOM 797 O O . VAL A 1 101 ? 1.185 3.289 5.200 1.00 88.56 101 VAL A O 1
ATOM 800 N N . PHE A 1 102 ? 1.380 4.586 3.372 1.00 86.62 102 PHE A N 1
ATOM 801 C CA . PHE A 1 102 ? 1.283 5.853 4.088 1.00 86.62 102 PHE A CA 1
ATOM 802 C C . PHE A 1 102 ? -0.012 5.922 4.905 1.00 86.62 102 PHE A C 1
ATOM 804 O O . PHE A 1 102 ? 0.009 6.203 6.104 1.00 86.62 102 PHE A O 1
ATOM 811 N N . MET A 1 103 ? -1.142 5.573 4.286 1.00 84.38 103 MET A N 1
ATOM 812 C CA . MET A 1 103 ? -2.437 5.526 4.963 1.00 84.38 103 MET A CA 1
ATOM 813 C C . MET A 1 103 ? -2.475 4.457 6.056 1.00 84.38 103 MET A C 1
ATOM 815 O O . MET A 1 103 ? -3.000 4.704 7.146 1.00 84.38 103 MET A O 1
ATOM 819 N N . ALA A 1 104 ? -1.913 3.276 5.804 1.00 87.25 104 ALA A N 1
ATOM 820 C CA . ALA A 1 104 ? -1.868 2.199 6.784 1.00 87.25 104 ALA A CA 1
ATOM 821 C C . ALA A 1 104 ? -1.022 2.573 8.007 1.00 87.25 104 ALA A C 1
ATOM 823 O O . ALA A 1 104 ? -1.455 2.375 9.144 1.00 87.25 104 ALA A O 1
ATOM 824 N N . PHE A 1 105 ? 0.126 3.206 7.782 1.00 87.88 105 PHE A N 1
ATOM 825 C CA . PHE A 1 105 ? 1.029 3.675 8.824 1.00 87.88 105 PHE A CA 1
ATOM 826 C C . PHE A 1 105 ? 0.417 4.823 9.634 1.00 87.88 105 PHE A C 1
ATOM 828 O O . PHE A 1 105 ? 0.426 4.783 10.864 1.00 87.88 105 PHE A O 1
ATOM 835 N N . ALA A 1 106 ? -0.236 5.783 8.971 1.00 84.62 106 ALA A N 1
ATOM 836 C CA . ALA A 1 106 ? -0.991 6.839 9.646 1.00 84.62 106 ALA A CA 1
ATOM 837 C C . ALA A 1 106 ? -2.121 6.266 10.519 1.00 84.62 106 ALA A C 1
ATOM 839 O O . ALA A 1 106 ? -2.381 6.744 11.624 1.00 84.62 106 ALA A O 1
ATOM 840 N N . THR A 1 107 ? -2.789 5.210 10.049 1.00 82.44 107 THR A N 1
ATOM 841 C CA . THR A 1 107 ? -3.849 4.528 10.808 1.00 82.44 107 THR A CA 1
ATOM 842 C C . THR A 1 107 ? -3.308 3.765 12.011 1.00 82.44 107 THR A C 1
ATOM 844 O O . THR A 1 107 ? -3.982 3.683 13.043 1.00 82.44 107 THR A O 1
ATOM 847 N N . TYR A 1 108 ? -2.118 3.186 11.872 1.00 87.06 108 TYR A N 1
ATOM 848 C CA . TYR A 1 108 ? -1.413 2.490 12.938 1.00 87.06 108 TYR A CA 1
ATOM 849 C C . TYR A 1 108 ? -1.013 3.454 14.053 1.00 87.06 108 TYR A C 1
ATOM 851 O O . TYR A 1 108 ? -1.483 3.277 15.175 1.00 87.06 108 TYR A O 1
ATOM 859 N N . LEU A 1 109 ? -0.287 4.527 13.728 1.00 83.94 109 LEU A N 1
ATOM 860 C CA . LEU A 1 109 ? 0.191 5.493 14.721 1.00 83.94 109 LEU A CA 1
ATOM 861 C C . LEU A 1 109 ? -0.939 6.194 15.488 1.00 83.94 109 LEU A C 1
ATOM 863 O O . LEU A 1 109 ? -0.782 6.489 16.664 1.00 83.94 109 LEU A O 1
ATOM 867 N N . ASN A 1 110 ? -2.085 6.446 14.846 1.00 80.56 110 ASN A N 1
ATOM 868 C CA . ASN A 1 110 ? -3.179 7.181 15.489 1.00 80.56 110 ASN A CA 1
ATOM 869 C C . ASN A 1 110 ? -4.088 6.328 16.381 1.00 80.56 110 ASN A C 1
ATOM 871 O O . ASN A 1 110 ? -4.712 6.854 17.298 1.00 80.56 110 ASN A O 1
ATOM 875 N N . LYS A 1 111 ? -4.296 5.049 16.048 1.00 76.75 111 LYS A N 1
ATOM 876 C CA . LYS A 1 111 ? -5.336 4.231 16.701 1.00 76.75 111 LYS A CA 1
ATOM 877 C C . LYS A 1 111 ? -4.790 3.018 17.438 1.00 76.75 111 LYS A C 1
ATOM 879 O O . LYS A 1 111 ? -5.565 2.432 18.185 1.00 76.75 111 LYS A O 1
ATOM 884 N N . ASP A 1 112 ? -3.544 2.622 17.171 1.00 77.00 112 ASP A N 1
ATOM 885 C CA . ASP A 1 112 ? -2.860 1.449 17.730 1.00 77.00 112 ASP A CA 1
ATOM 886 C C . ASP A 1 112 ? -3.807 0.275 18.042 1.00 77.00 112 ASP A C 1
ATOM 888 O O . ASP A 1 112 ? -3.962 -0.204 19.164 1.00 77.00 112 ASP A O 1
ATOM 892 N N . THR A 1 113 ? -4.574 -0.138 17.027 1.00 84.56 113 THR A N 1
ATOM 893 C CA . THR A 1 113 ? -5.498 -1.264 17.171 1.00 84.56 113 THR A CA 1
ATOM 894 C C . THR A 1 113 ? -4.993 -2.471 16.411 1.00 84.56 113 THR A C 1
ATOM 896 O O . THR A 1 113 ? -4.410 -2.335 15.339 1.00 84.56 113 THR A O 1
ATOM 899 N N . LYS A 1 114 ? -5.389 -3.668 16.863 1.00 86.12 114 LYS A N 1
ATOM 900 C CA . LYS A 1 114 ? -5.181 -4.922 16.119 1.00 86.12 114 LYS A CA 1
ATOM 901 C C . LYS A 1 114 ? -5.571 -4.825 14.634 1.00 86.12 114 LYS A C 1
ATOM 903 O O . LYS A 1 114 ? -4.889 -5.382 13.788 1.00 86.12 114 LYS A O 1
ATOM 908 N N . ALA A 1 115 ? -6.644 -4.098 14.307 1.00 84.38 115 ALA A N 1
ATOM 909 C CA . ALA A 1 115 ? -7.050 -3.887 12.917 1.00 84.38 115 ALA A CA 1
ATOM 910 C C . ALA A 1 115 ? -6.071 -2.967 12.165 1.00 84.38 115 ALA A C 1
ATOM 912 O O . ALA A 1 115 ? -5.729 -3.253 11.025 1.00 84.38 115 ALA A O 1
ATOM 913 N N . SER A 1 116 ? -5.590 -1.895 12.798 1.00 84.62 116 SER A N 1
ATOM 914 C CA . SER A 1 116 ? -4.580 -1.012 12.204 1.00 84.62 116 SER A CA 1
ATOM 915 C C . SER A 1 116 ? -3.263 -1.748 11.940 1.00 84.62 116 SER A C 1
ATOM 917 O O . SER A 1 116 ? -2.686 -1.574 10.874 1.00 84.62 116 SER A O 1
ATOM 919 N N . ILE A 1 117 ? -2.834 -2.614 12.867 1.00 88.19 117 ILE A N 1
ATOM 920 C CA . ILE A 1 117 ? -1.642 -3.462 12.706 1.00 88.19 117 ILE A CA 1
ATOM 921 C C . ILE A 1 117 ? -1.822 -4.411 11.520 1.00 88.19 117 ILE A C 1
ATOM 923 O O . ILE A 1 117 ? -0.992 -4.418 10.624 1.00 88.19 117 ILE A O 1
ATOM 927 N N . LEU A 1 118 ? -2.938 -5.148 11.460 1.00 89.00 118 LEU A N 1
ATOM 928 C CA . LEU A 1 118 ? -3.219 -6.071 10.350 1.00 89.00 118 LEU A CA 1
ATOM 929 C C . LEU A 1 118 ? -3.245 -5.359 8.991 1.00 89.00 118 LEU A C 1
ATOM 931 O O . LEU A 1 118 ? -2.761 -5.901 7.998 1.00 89.00 118 LEU A O 1
ATOM 935 N N . PHE A 1 119 ? -3.784 -4.139 8.943 1.00 88.12 119 PHE A N 1
ATOM 936 C CA . PHE A 1 119 ? -3.799 -3.333 7.725 1.00 88.12 119 PHE A CA 1
ATOM 937 C C . PHE A 1 119 ? -2.393 -2.868 7.317 1.00 88.12 119 PHE A C 1
ATOM 939 O O . PHE A 1 119 ? -2.044 -2.959 6.143 1.00 88.12 119 PHE A O 1
ATOM 946 N N . LEU A 1 120 ? -1.565 -2.441 8.275 1.00 89.44 120 LEU A N 1
ATOM 947 C CA . LEU A 1 120 ? -0.164 -2.095 8.026 1.00 89.44 120 LEU A CA 1
ATOM 948 C C . LEU A 1 120 ? 0.643 -3.305 7.546 1.00 89.44 120 LEU A C 1
ATOM 950 O O . LEU A 1 120 ? 1.335 -3.204 6.539 1.00 89.44 120 LEU A O 1
ATOM 954 N N . THR A 1 121 ? 0.507 -4.458 8.203 1.00 90.44 121 THR A N 1
ATOM 955 C CA . THR A 1 121 ? 1.168 -5.703 7.788 1.00 90.44 121 THR A CA 1
ATOM 956 C C . THR A 1 121 ? 0.764 -6.097 6.370 1.00 90.44 121 THR A C 1
ATOM 958 O O . THR A 1 121 ? 1.625 -6.432 5.568 1.00 90.44 121 THR A O 1
ATOM 961 N N . THR A 1 122 ? -0.522 -5.978 6.026 1.00 90.50 122 THR A N 1
ATOM 962 C CA . THR A 1 122 ? -1.017 -6.222 4.660 1.00 90.50 122 THR A CA 1
ATOM 963 C C . THR A 1 122 ? -0.322 -5.321 3.639 1.00 90.50 122 THR A C 1
ATOM 965 O O . THR A 1 122 ? 0.188 -5.805 2.632 1.00 90.50 122 THR A O 1
ATOM 968 N N . ALA A 1 123 ? -0.287 -4.009 3.900 1.00 89.88 123 ALA A N 1
ATOM 969 C CA . ALA A 1 123 ? 0.321 -3.043 2.991 1.00 89.88 123 ALA A CA 1
ATOM 970 C C . ALA A 1 123 ? 1.827 -3.302 2.811 1.00 89.88 123 ALA A C 1
ATOM 972 O O . ALA A 1 123 ? 2.318 -3.271 1.686 1.00 89.88 123 ALA A O 1
ATOM 973 N N . LEU A 1 124 ? 2.540 -3.625 3.895 1.00 90.00 124 LEU A N 1
ATOM 974 C CA . LEU A 1 124 ? 3.958 -3.984 3.843 1.00 90.00 124 LEU A CA 1
ATOM 975 C C . LEU A 1 124 ? 4.194 -5.266 3.039 1.00 90.00 124 LEU A C 1
ATOM 977 O O . LEU A 1 124 ? 5.083 -5.284 2.194 1.00 90.00 124 LEU A O 1
ATOM 981 N N . CYS A 1 125 ? 3.386 -6.311 3.243 1.00 91.38 125 CYS A N 1
ATOM 982 C CA . CYS A 1 125 ? 3.483 -7.544 2.458 1.00 91.38 125 CYS A CA 1
ATOM 983 C C . CYS A 1 125 ? 3.334 -7.278 0.956 1.00 91.38 125 CYS A C 1
ATOM 985 O O . CYS A 1 125 ? 4.107 -7.819 0.171 1.00 91.38 125 CYS A O 1
ATOM 987 N N . PHE A 1 126 ? 2.394 -6.415 0.557 1.00 87.75 126 PHE A N 1
ATOM 988 C CA . PHE A 1 126 ? 2.223 -6.058 -0.851 1.00 87.75 126 PHE A CA 1
ATOM 989 C C . PHE A 1 126 ? 3.383 -5.236 -1.408 1.00 87.75 126 PHE A C 1
ATOM 991 O O . PHE A 1 126 ? 3.814 -5.521 -2.518 1.00 87.75 126 PHE A O 1
ATOM 998 N N . VAL A 1 127 ? 3.936 -4.280 -0.653 1.00 88.69 127 VAL A N 1
ATOM 999 C CA . VAL A 1 127 ? 5.135 -3.546 -1.096 1.00 88.69 127 VAL A CA 1
ATOM 1000 C C . VAL A 1 127 ? 6.317 -4.480 -1.292 1.00 88.69 127 VAL A C 1
ATOM 1002 O O . VAL A 1 127 ? 6.973 -4.422 -2.325 1.00 88.69 127 VAL A O 1
ATOM 1005 N N . PHE A 1 128 ? 6.603 -5.338 -0.313 1.00 86.94 128 PHE A N 1
ATOM 1006 C CA . PHE A 1 128 ? 7.745 -6.240 -0.410 1.00 86.94 128 PHE A CA 1
ATOM 1007 C C . PHE A 1 128 ? 7.560 -7.273 -1.521 1.00 86.94 128 PHE A C 1
ATOM 1009 O O . PHE A 1 128 ? 8.511 -7.537 -2.248 1.00 86.94 128 PHE A O 1
ATOM 1016 N N . SER A 1 129 ? 6.350 -7.816 -1.684 1.00 87.62 129 SER A N 1
ATOM 1017 C CA . SER A 1 129 ? 6.008 -8.678 -2.821 1.00 87.62 129 SER A CA 1
ATOM 1018 C C . SER A 1 129 ? 6.265 -7.962 -4.148 1.00 87.62 129 SER A C 1
ATOM 1020 O O . SER A 1 129 ? 6.905 -8.526 -5.029 1.00 87.62 129 SER A O 1
ATOM 1022 N N . ASP A 1 130 ? 5.857 -6.696 -4.262 1.00 84.81 130 ASP A N 1
ATOM 1023 C CA . ASP A 1 130 ? 6.041 -5.930 -5.489 1.00 84.81 130 ASP A CA 1
ATOM 1024 C C . ASP A 1 130 ? 7.515 -5.665 -5.808 1.00 84.81 130 ASP A C 1
ATOM 1026 O O . ASP A 1 130 ? 7.984 -5.958 -6.904 1.00 84.81 130 ASP A O 1
ATOM 1030 N N . VAL A 1 131 ? 8.281 -5.180 -4.830 1.00 83.31 131 VAL A N 1
ATOM 1031 C CA . VAL A 1 131 ? 9.720 -4.935 -4.995 1.00 83.31 131 VAL A CA 1
ATOM 1032 C C . VAL A 1 131 ? 10.454 -6.224 -5.381 1.00 83.31 131 VAL A C 1
ATOM 1034 O O . VAL A 1 131 ? 11.301 -6.199 -6.272 1.00 83.31 131 VAL A O 1
ATOM 1037 N N . LEU A 1 132 ? 10.114 -7.357 -4.757 1.00 83.06 132 LEU A N 1
ATOM 1038 C CA . LEU A 1 132 ? 10.714 -8.654 -5.077 1.00 83.06 132 LEU A CA 1
ATOM 1039 C C . LEU A 1 132 ? 10.363 -9.139 -6.483 1.00 83.06 132 LEU A C 1
ATOM 1041 O O . LEU A 1 132 ? 11.252 -9.636 -7.168 1.00 83.06 132 LEU A O 1
ATOM 1045 N N . TYR A 1 133 ? 9.122 -8.945 -6.931 1.00 81.88 133 TYR A N 1
ATOM 1046 C CA . TYR A 1 133 ? 8.707 -9.269 -8.296 1.00 81.88 133 TYR A CA 1
ATOM 1047 C C . TYR A 1 133 ? 9.575 -8.538 -9.332 1.00 81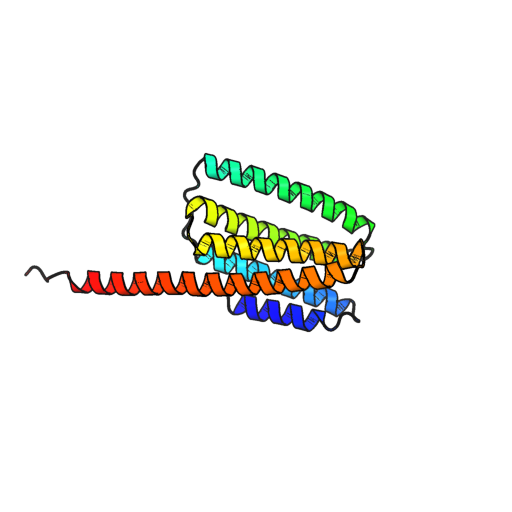.88 133 TYR A C 1
ATOM 1049 O O . TYR A 1 133 ? 10.069 -9.152 -10.279 1.00 81.88 133 TYR A O 1
ATOM 1057 N N . TYR A 1 134 ? 9.839 -7.242 -9.129 1.00 76.38 134 TYR A N 1
ATOM 1058 C CA . TYR A 1 134 ? 10.700 -6.476 -10.037 1.00 76.38 134 TYR A CA 1
ATOM 1059 C C . TYR A 1 134 ? 12.162 -6.902 -9.970 1.00 76.38 134 TYR A C 1
ATOM 1061 O O . TYR A 1 134 ? 12.793 -7.073 -11.013 1.00 76.38 134 TYR A O 1
ATOM 1069 N N . ILE A 1 135 ? 12.700 -7.117 -8.767 1.00 77.19 135 ILE A N 1
ATOM 1070 C CA . ILE A 1 135 ? 14.073 -7.612 -8.605 1.00 77.19 135 ILE A CA 1
ATOM 1071 C C . ILE A 1 135 ? 14.231 -8.971 -9.298 1.00 77.19 135 ILE A C 1
ATOM 1073 O O . ILE A 1 135 ? 15.222 -9.185 -9.993 1.00 77.19 135 ILE A O 1
ATOM 1077 N N . SER A 1 136 ? 13.253 -9.864 -9.153 1.00 77.25 136 SER A N 1
ATOM 1078 C CA . SER A 1 136 ? 13.296 -11.202 -9.737 1.00 77.25 136 SER A CA 1
ATOM 1079 C C . SER A 1 136 ? 13.201 -11.186 -11.260 1.00 77.25 136 SER A C 1
ATOM 1081 O O . SER A 1 136 ? 13.915 -11.932 -11.922 1.00 77.25 136 SER A O 1
ATOM 1083 N N . ASN A 1 137 ? 12.329 -10.355 -11.833 1.00 73.31 137 ASN A N 1
ATOM 1084 C CA . ASN A 1 137 ? 12.124 -10.345 -13.282 1.00 73.31 137 ASN A CA 1
ATOM 1085 C C . ASN A 1 137 ? 13.185 -9.551 -14.045 1.00 73.31 137 ASN A C 1
ATOM 1087 O O . ASN A 1 137 ? 13.498 -9.913 -15.175 1.00 73.31 137 ASN A O 1
ATOM 1091 N N . TYR A 1 138 ? 13.744 -8.495 -13.447 1.00 70.69 138 TYR A N 1
ATOM 1092 C CA . TYR A 1 138 ? 14.620 -7.569 -14.169 1.00 70.69 138 TYR A CA 1
ATOM 1093 C C . TYR A 1 138 ? 16.066 -7.555 -13.682 1.00 70.69 138 TYR A C 1
ATOM 1095 O O . TYR A 1 138 ? 16.950 -7.249 -14.476 1.00 70.69 138 TYR A O 1
ATOM 1103 N N . TYR A 1 139 ? 16.341 -7.905 -12.420 1.00 69.25 139 TYR A N 1
ATOM 1104 C CA . TYR A 1 139 ? 17.686 -7.778 -11.850 1.00 69.25 139 TYR A CA 1
ATOM 1105 C C . TYR A 1 139 ? 18.401 -9.123 -11.686 1.00 69.25 139 TYR A C 1
ATOM 1107 O O . TYR A 1 139 ? 19.437 -9.355 -12.306 1.00 69.25 139 TYR A O 1
ATOM 1115 N N . VAL A 1 140 ? 17.862 -10.015 -10.852 1.00 69.69 140 VAL A N 1
ATOM 1116 C CA . VAL A 1 140 ? 18.437 -11.335 -10.559 1.00 69.69 140 VAL A CA 1
ATOM 1117 C C . VAL A 1 140 ? 17.319 -12.359 -10.650 1.00 69.69 140 VAL A C 1
ATOM 1119 O O . VAL A 1 140 ? 16.575 -12.571 -9.692 1.00 69.69 140 VAL A O 1
ATOM 1122 N N . TYR A 1 141 ? 17.223 -13.008 -11.809 1.00 67.00 141 TYR A N 1
ATOM 1123 C CA . TYR A 1 141 ? 16.307 -14.124 -11.985 1.00 67.00 141 TYR A CA 1
ATOM 1124 C C . TYR A 1 141 ? 16.808 -15.317 -11.171 1.00 67.00 141 TYR A C 1
ATOM 1126 O O . TYR A 1 141 ? 17.764 -15.998 -11.545 1.00 67.00 141 TYR A O 1
ATOM 1134 N N . HIS A 1 142 ? 16.187 -15.535 -10.015 1.00 73.31 142 HIS A N 1
ATOM 1135 C CA . HIS A 1 142 ? 16.462 -16.674 -9.154 1.00 73.31 142 HIS A CA 1
ATOM 1136 C C . HIS A 1 142 ? 15.145 -17.191 -8.581 1.00 73.31 142 HIS A C 1
ATOM 1138 O O . HIS A 1 142 ? 14.384 -16.432 -7.981 1.00 73.31 142 HIS A O 1
ATOM 1144 N N . ASP A 1 143 ? 14.899 -18.494 -8.705 1.00 72.06 143 ASP A N 1
ATOM 1145 C CA . ASP A 1 143 ? 13.599 -19.107 -8.389 1.00 72.06 143 ASP A CA 1
ATOM 1146 C C . ASP A 1 143 ? 13.141 -18.850 -6.944 1.00 72.06 143 ASP A C 1
ATOM 1148 O O . ASP A 1 143 ? 11.952 -18.699 -6.668 1.00 72.06 143 ASP A O 1
ATOM 1152 N N . MET A 1 144 ? 14.093 -18.729 -6.012 1.00 77.81 144 MET A N 1
ATOM 1153 C CA . MET A 1 144 ? 13.811 -18.359 -4.618 1.00 77.81 144 MET A CA 1
ATOM 1154 C C . MET A 1 144 ? 13.117 -16.997 -4.483 1.00 77.81 144 MET A C 1
ATOM 1156 O O . MET A 1 144 ? 12.232 -16.861 -3.641 1.00 77.81 144 MET A O 1
ATOM 1160 N N . PHE A 1 145 ? 13.488 -15.999 -5.293 1.00 76.06 145 PHE A N 1
ATOM 1161 C CA . PHE A 1 145 ? 12.843 -14.684 -5.252 1.00 76.06 145 PHE A CA 1
ATOM 1162 C C . PHE A 1 145 ? 11.427 -14.740 -5.823 1.00 76.06 145 PHE A C 1
ATOM 1164 O O . PHE A 1 145 ? 10.533 -14.151 -5.219 1.00 76.06 145 PHE A O 1
ATOM 1171 N N . VAL A 1 146 ? 11.208 -15.534 -6.877 1.00 77.00 146 VAL A N 1
ATOM 1172 C CA . VAL A 1 146 ? 9.873 -15.771 -7.450 1.00 77.00 146 VAL A CA 1
ATOM 1173 C C . VAL A 1 146 ? 8.936 -16.406 -6.420 1.00 77.00 146 VAL A C 1
ATOM 1175 O O . VAL A 1 146 ? 7.797 -15.989 -6.225 1.00 77.00 146 VAL A O 1
ATOM 1178 N N . VAL A 1 147 ? 9.404 -17.440 -5.716 1.00 83.06 147 VAL A N 1
ATOM 1179 C CA . VAL A 1 147 ? 8.592 -18.102 -4.683 1.00 83.06 147 VAL A CA 1
ATOM 1180 C C . VAL A 1 147 ? 8.320 -17.153 -3.515 1.00 83.06 147 VAL A C 1
ATOM 1182 O O . VAL A 1 147 ? 7.208 -17.133 -2.982 1.00 83.06 147 VAL A O 1
ATOM 1185 N N . LEU A 1 148 ? 9.315 -16.352 -3.126 1.00 84.56 148 LEU A N 1
ATOM 1186 C CA . LEU A 1 148 ? 9.191 -15.398 -2.032 1.00 84.56 148 LEU A CA 1
ATOM 1187 C C . LEU A 1 148 ? 8.193 -14.278 -2.363 1.00 84.56 148 LEU A C 1
ATOM 1189 O O . LEU A 1 148 ? 7.363 -13.960 -1.512 1.00 84.56 148 LEU A O 1
ATOM 1193 N N . ASP A 1 149 ? 8.205 -13.730 -3.584 1.00 81.81 149 ASP A N 1
ATOM 1194 C CA . ASP A 1 149 ? 7.246 -12.698 -3.998 1.00 81.81 149 ASP A CA 1
ATOM 1195 C C . ASP A 1 149 ? 5.795 -13.192 -3.876 1.00 81.81 149 ASP A C 1
ATOM 1197 O O . ASP A 1 149 ? 4.958 -12.510 -3.266 1.00 81.81 149 ASP A O 1
ATOM 1201 N N . ARG A 1 150 ? 5.525 -14.422 -4.339 1.00 84.56 150 ARG A N 1
ATOM 1202 C CA . ARG A 1 150 ? 4.185 -15.020 -4.347 1.00 84.56 150 ARG A CA 1
ATOM 1203 C C . ARG A 1 150 ? 3.734 -15.330 -2.935 1.00 84.56 150 ARG A C 1
ATOM 1205 O O . ARG A 1 150 ? 2.584 -15.083 -2.575 1.00 84.56 150 ARG A O 1
ATOM 1212 N N . LEU A 1 151 ? 4.648 -15.836 -2.112 1.00 88.31 151 LEU A N 1
ATOM 1213 C CA . LEU A 1 151 ? 4.376 -16.141 -0.715 1.00 88.31 151 LEU A CA 1
ATOM 1214 C C . LEU A 1 151 ? 4.034 -14.870 0.069 1.00 88.31 151 LEU A C 1
ATOM 1216 O O . LEU A 1 151 ? 3.048 -14.863 0.806 1.00 88.31 151 LEU A O 1
ATOM 1220 N N . LEU A 1 152 ? 4.776 -13.776 -0.128 1.00 87.56 152 LEU A N 1
ATOM 1221 C CA . LEU A 1 152 ? 4.441 -12.488 0.482 1.00 87.56 152 LEU A CA 1
ATOM 1222 C C . LEU A 1 152 ? 3.104 -11.937 -0.016 1.00 87.56 152 LEU A C 1
ATOM 1224 O O . LEU A 1 152 ? 2.345 -11.400 0.792 1.00 87.56 152 LEU A O 1
ATOM 1228 N N . HIS A 1 153 ? 2.783 -12.105 -1.299 1.00 86.94 153 HIS A N 1
ATOM 1229 C CA . HIS A 1 153 ? 1.490 -11.692 -1.839 1.00 86.94 153 HIS A CA 1
ATOM 1230 C C . HIS A 1 153 ? 0.331 -12.427 -1.150 1.00 86.94 153 HIS A C 1
ATOM 1232 O O . HIS A 1 153 ? -0.613 -11.807 -0.652 1.00 86.94 153 HIS A O 1
ATOM 1238 N N . VAL A 1 154 ? 0.435 -13.755 -1.047 1.00 88.75 154 VAL A N 1
ATOM 1239 C CA . VAL A 1 154 ? -0.567 -14.612 -0.397 1.00 88.75 154 VAL A CA 1
ATOM 1240 C C . VAL A 1 154 ? -0.680 -14.300 1.095 1.00 88.75 154 VAL A C 1
ATOM 1242 O O . VAL A 1 154 ? -1.791 -14.203 1.620 1.00 88.75 154 VAL A O 1
ATOM 1245 N N . LEU A 1 155 ? 0.442 -14.080 1.785 1.00 90.12 155 LEU A N 1
ATOM 1246 C CA . LEU A 1 155 ? 0.432 -13.643 3.183 1.00 90.12 155 LEU A CA 1
ATOM 1247 C C . LEU A 1 155 ? -0.241 -12.275 3.343 1.00 90.12 155 LEU A C 1
ATOM 1249 O O . LEU A 1 155 ? -1.031 -12.091 4.269 1.00 90.12 155 LEU A O 1
ATOM 1253 N N . GLY A 1 156 ? 0.004 -11.338 2.425 1.00 87.56 156 GLY A N 1
ATOM 1254 C CA . GLY A 1 156 ? -0.679 -10.047 2.391 1.00 87.56 156 GLY A CA 1
ATOM 1255 C C . GLY A 1 156 ? -2.197 -10.209 2.301 1.00 87.56 156 GLY A C 1
ATOM 1256 O O . GLY A 1 156 ? -2.932 -9.639 3.109 1.00 87.56 156 GLY A O 1
ATOM 1257 N N . LEU A 1 157 ? -2.678 -11.066 1.397 1.00 87.50 157 LEU A N 1
ATOM 1258 C CA . LEU A 1 157 ? -4.102 -11.398 1.286 1.00 87.50 157 LEU A CA 1
ATOM 1259 C C . LEU A 1 157 ? -4.648 -12.050 2.566 1.00 87.50 157 LEU A C 1
ATOM 1261 O O . LEU A 1 157 ? -5.732 -11.687 3.029 1.00 87.50 157 LEU A O 1
ATOM 1265 N N . PHE A 1 158 ? -3.899 -12.967 3.179 1.00 89.94 158 PHE A N 1
ATOM 1266 C CA . PHE A 1 158 ? -4.284 -13.600 4.441 1.00 89.94 158 PHE A CA 1
ATOM 1267 C C . PHE A 1 158 ? -4.474 -12.569 5.566 1.00 89.94 158 PHE A C 1
ATOM 1269 O O . PHE A 1 158 ? -5.509 -12.559 6.245 1.00 89.94 158 PHE A O 1
ATOM 1276 N N . PHE A 1 159 ? -3.526 -11.643 5.733 1.00 88.19 159 PHE A N 1
ATOM 1277 C CA . PHE A 1 159 ? -3.644 -10.564 6.717 1.00 88.19 159 PHE A CA 1
ATOM 1278 C C . PHE A 1 159 ? -4.789 -9.601 6.395 1.00 88.19 159 PHE A C 1
ATOM 1280 O O . PHE A 1 159 ? -5.478 -9.147 7.318 1.00 88.19 159 PHE A O 1
ATOM 1287 N N . LEU A 1 160 ? -5.065 -9.354 5.111 1.00 87.38 160 LEU A N 1
ATOM 1288 C CA . LEU A 1 160 ? -6.189 -8.528 4.685 1.00 87.38 160 LEU A CA 1
ATOM 1289 C 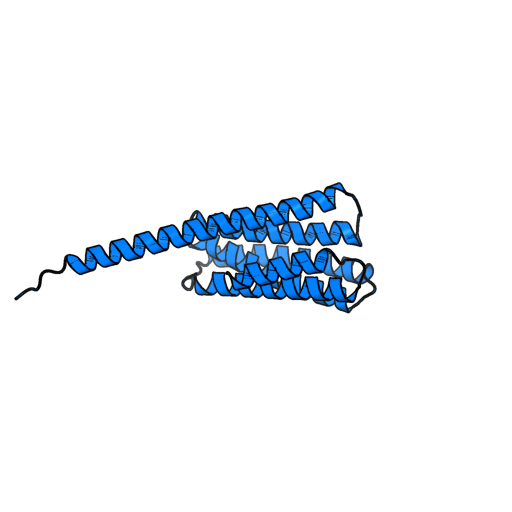C . LEU A 1 160 ? -7.526 -9.131 5.127 1.00 87.38 160 LEU A C 1
ATOM 1291 O O . LEU A 1 160 ? -8.382 -8.416 5.654 1.00 87.38 160 LEU A O 1
ATOM 1295 N N . PHE A 1 161 ? -7.716 -10.443 4.970 1.00 86.50 161 PHE A N 1
ATOM 1296 C CA . PHE A 1 161 ? -8.912 -11.117 5.482 1.00 86.50 161 PHE A CA 1
ATOM 1297 C C . PHE A 1 161 ? -9.028 -10.979 7.002 1.00 86.50 161 PHE A C 1
ATOM 1299 O O . PHE A 1 161 ? -10.104 -10.646 7.510 1.00 86.50 161 PHE A O 1
ATOM 1306 N N . GLY A 1 162 ? -7.917 -11.138 7.726 1.00 85.19 162 GLY A N 1
ATOM 1307 C CA . GLY A 1 162 ? -7.862 -10.882 9.166 1.00 85.19 162 GLY A CA 1
ATOM 1308 C C . GLY A 1 162 ? -8.317 -9.463 9.529 1.00 85.19 162 GLY A C 1
ATOM 1309 O O . GLY A 1 162 ? -9.133 -9.280 10.439 1.00 85.19 162 GLY A O 1
ATOM 1310 N N . TYR A 1 163 ? -7.854 -8.456 8.784 1.00 87.12 163 TYR A N 1
ATOM 1311 C CA . TYR A 1 163 ? -8.279 -7.065 8.944 1.00 87.12 163 TYR A CA 1
ATOM 1312 C C . TYR A 1 163 ? -9.792 -6.896 8.738 1.00 87.12 163 TYR A C 1
ATOM 1314 O O . TYR A 1 163 ? -10.464 -6.266 9.563 1.00 87.12 163 TYR A O 1
ATOM 1322 N N . ILE A 1 164 ? -10.350 -7.487 7.676 1.00 85.81 164 ILE A N 1
ATOM 1323 C CA . ILE A 1 164 ? -11.781 -7.402 7.347 1.00 85.81 164 ILE A CA 1
ATOM 1324 C C . ILE A 1 164 ? -12.638 -7.979 8.473 1.00 85.81 164 ILE A C 1
ATOM 1326 O O . ILE A 1 164 ? -13.615 -7.350 8.898 1.00 85.81 164 ILE A O 1
ATOM 1330 N N . ILE A 1 165 ? -12.272 -9.163 8.967 1.00 86.69 165 ILE A N 1
ATOM 1331 C CA . ILE A 1 165 ? -12.995 -9.856 10.037 1.00 86.69 165 ILE A CA 1
ATOM 1332 C C . ILE A 1 165 ? -12.975 -9.012 11.313 1.00 86.69 165 ILE A C 1
ATOM 1334 O O . ILE A 1 165 ? -14.028 -8.761 11.908 1.00 86.69 165 ILE A O 1
ATOM 1338 N N . GLU A 1 166 ? -11.804 -8.513 11.712 1.00 86.44 166 GLU A N 1
ATOM 1339 C CA . GLU A 1 166 ? -11.661 -7.715 12.930 1.00 86.44 166 GLU A CA 1
ATOM 1340 C C . GLU A 1 166 ? -12.438 -6.391 12.837 1.00 86.44 166 GLU A C 1
ATOM 1342 O O . GLU A 1 166 ? -13.128 -5.996 13.785 1.00 86.44 166 GLU A O 1
ATOM 1347 N N . TYR A 1 167 ? -12.394 -5.725 11.680 1.00 81.31 167 TYR A N 1
ATOM 1348 C CA . TYR A 1 167 ? -13.138 -4.491 11.442 1.00 81.31 167 TYR A CA 1
ATOM 1349 C C . TYR A 1 167 ? -14.656 -4.716 11.530 1.00 81.31 167 TYR A C 1
ATOM 1351 O O . TYR A 1 167 ? -15.364 -3.979 12.228 1.00 81.31 167 TYR A O 1
ATOM 1359 N N . ASN A 1 168 ? -15.166 -5.760 10.872 1.00 84.44 168 ASN A N 1
ATOM 1360 C CA . ASN A 1 168 ? -16.589 -6.098 10.877 1.00 84.44 168 ASN A CA 1
ATOM 1361 C C . ASN A 1 168 ? -17.069 -6.519 12.274 1.00 84.44 168 ASN A C 1
ATOM 1363 O O . ASN A 1 168 ? -18.151 -6.105 12.700 1.00 84.44 168 ASN A O 1
ATOM 1367 N N . ARG A 1 169 ? -16.248 -7.259 13.032 1.00 85.94 169 ARG A N 1
ATOM 1368 C CA . ARG A 1 169 ? -16.533 -7.639 14.424 1.00 85.94 169 ARG A CA 1
ATOM 1369 C C . ARG A 1 169 ? -16.711 -6.411 15.317 1.00 85.94 169 ARG A C 1
ATOM 1371 O O . ARG A 1 169 ? -17.697 -6.324 16.051 1.00 85.94 169 ARG A O 1
ATOM 1378 N N . LYS A 1 170 ? -15.811 -5.427 15.217 1.00 82.75 170 LYS A N 1
ATOM 1379 C CA . LYS A 1 170 ? -15.916 -4.158 15.960 1.00 82.75 170 LYS A CA 1
ATOM 1380 C C . LYS A 1 170 ? -17.137 -3.338 15.540 1.00 82.75 170 LYS A C 1
ATOM 1382 O O . LYS A 1 170 ? -17.803 -2.760 16.396 1.00 82.75 170 LYS A O 1
ATOM 1387 N N . ARG A 1 171 ? -17.473 -3.311 14.246 1.00 81.44 171 ARG A N 1
ATOM 1388 C CA . ARG A 1 171 ? -18.690 -2.646 13.750 1.00 81.44 171 ARG A CA 1
ATOM 1389 C C . ARG A 1 171 ? -19.958 -3.285 14.322 1.00 81.44 171 ARG A C 1
ATOM 1391 O O . ARG A 1 171 ? -20.803 -2.554 14.827 1.00 81.44 171 ARG A O 1
ATOM 1398 N N . LYS A 1 172 ? -20.068 -4.619 14.306 1.00 83.69 172 LYS A N 1
ATOM 1399 C CA . LYS A 1 172 ? -21.224 -5.341 14.866 1.00 83.69 172 LYS A CA 1
ATOM 1400 C C . LYS A 1 172 ? -21.384 -5.067 16.364 1.00 83.69 172 LYS A C 1
ATOM 1402 O O . LYS A 1 172 ? -22.484 -4.738 16.788 1.00 83.69 172 LYS A O 1
ATOM 1407 N N . LYS A 1 173 ? -20.292 -5.110 17.140 1.00 83.94 173 LYS A N 1
ATOM 1408 C CA . LYS A 1 173 ? -20.318 -4.765 18.574 1.00 83.94 173 LYS A CA 1
ATOM 1409 C C . LYS A 1 173 ? -20.847 -3.348 18.826 1.00 83.94 173 LYS A C 1
ATOM 1411 O O . LYS A 1 173 ? -21.715 -3.182 19.672 1.00 83.94 173 LYS A O 1
ATOM 1416 N N . ARG A 1 174 ? -20.391 -2.346 18.060 1.00 82.44 174 ARG A N 1
ATOM 1417 C CA . ARG A 1 174 ? -20.876 -0.956 18.186 1.00 82.44 174 ARG A CA 1
ATOM 1418 C C . ARG A 1 174 ? -22.367 -0.807 17.876 1.00 82.44 174 ARG A C 1
ATOM 1420 O O . ARG A 1 174 ? -23.053 -0.081 18.579 1.00 82.44 174 ARG A O 1
ATOM 1427 N N . LEU A 1 175 ? -22.864 -1.501 16.851 1.00 84.25 175 LEU A N 1
ATOM 1428 C CA . LEU A 1 175 ? -24.284 -1.460 16.482 1.00 84.25 175 LEU A CA 1
ATOM 1429 C C . LEU A 1 175 ? -25.183 -2.100 17.546 1.00 84.25 175 LEU A C 1
ATOM 1431 O O . LEU A 1 175 ? -26.260 -1.584 17.814 1.00 84.25 175 LEU A O 1
ATOM 1435 N N . VAL A 1 176 ? -24.744 -3.205 18.157 1.00 86.75 176 VAL A N 1
ATOM 1436 C CA . VAL A 1 176 ? -25.482 -3.847 19.257 1.00 86.75 176 VAL A CA 1
ATOM 1437 C C . VAL A 1 176 ? -25.512 -2.941 20.487 1.00 86.75 176 VAL A C 1
ATOM 1439 O O . VAL A 1 176 ? -26.579 -2.736 21.051 1.00 86.75 176 VAL A O 1
ATOM 1442 N N . LEU A 1 177 ? -24.372 -2.343 20.852 1.00 81.69 177 LEU A N 1
ATOM 1443 C CA . LEU A 1 177 ? -24.289 -1.438 22.001 1.00 81.69 177 LEU A CA 1
ATOM 1444 C C . LEU A 1 177 ? -25.164 -0.187 21.815 1.00 81.69 177 LEU A C 1
ATOM 1446 O O . LEU A 1 177 ? -25.888 0.191 22.723 1.00 81.69 177 LEU A O 1
ATOM 1450 N N . SER A 1 178 ? -25.154 0.401 20.613 1.00 80.12 178 SER A N 1
ATOM 1451 C CA . SER A 1 178 ? -25.998 1.554 20.272 1.00 80.12 178 SER A CA 1
ATOM 1452 C C . SER A 1 178 ? -27.494 1.238 20.313 1.00 80.12 178 SER A C 1
ATOM 1454 O O . SER A 1 178 ? -28.279 2.123 20.633 1.00 80.12 178 SER A O 1
ATOM 1456 N N . LYS A 1 179 ? -27.894 0.007 19.968 1.00 78.75 179 LYS A N 1
ATOM 1457 C CA . LYS A 1 179 ? -29.293 -0.427 20.076 1.00 78.75 179 LYS A CA 1
ATOM 1458 C C . LYS A 1 179 ? -29.714 -0.651 21.528 1.00 78.75 179 LYS A C 1
ATOM 1460 O O . LYS A 1 179 ? -30.836 -0.306 21.872 1.00 78.75 179 LYS A O 1
ATOM 1465 N N . ALA A 1 180 ? -28.821 -1.195 22.356 1.00 76.75 180 ALA A N 1
ATOM 1466 C CA . ALA A 1 180 ? -29.073 -1.393 23.782 1.00 76.75 180 ALA A CA 1
ATOM 1467 C C . ALA A 1 180 ? -29.212 -0.054 24.531 1.00 76.75 180 ALA A C 1
ATOM 1469 O O . ALA A 1 180 ? -30.141 0.112 25.312 1.00 76.75 180 ALA A O 1
ATOM 1470 N N . SER A 1 181 ? -28.366 0.936 24.222 1.00 72.94 181 SER A N 1
ATOM 1471 C CA . SER A 1 181 ? -28.469 2.270 24.829 1.00 72.94 181 SER A CA 1
ATOM 1472 C C . SER A 1 181 ? -29.722 3.039 24.393 1.00 72.94 181 SER A C 1
ATOM 1474 O O . SER A 1 181 ? -30.257 3.812 25.172 1.00 72.94 181 SER A O 1
ATOM 1476 N N . SER A 1 182 ? -30.221 2.827 23.166 1.00 68.44 182 SER A N 1
ATOM 1477 C CA . SER A 1 182 ? -31.475 3.452 22.706 1.00 68.44 182 SER A CA 1
ATOM 1478 C C . SER A 1 182 ? -32.742 2.819 23.291 1.00 68.44 182 SER A C 1
ATOM 1480 O O . SER A 1 182 ? -33.812 3.400 23.172 1.00 68.44 182 SER A O 1
ATOM 1482 N N . SER A 1 183 ? -32.649 1.621 23.878 1.00 63.12 183 SER A N 1
ATOM 1483 C CA . SER A 1 183 ? -33.780 0.954 24.541 1.00 63.12 183 SER A CA 1
ATOM 1484 C C . SER A 1 183 ? -33.897 1.269 26.036 1.00 63.12 183 SER A C 1
ATOM 1486 O O . SER A 1 183 ? -34.850 0.819 26.662 1.00 63.12 183 SER A O 1
ATOM 1488 N N . GLU A 1 184 ? -32.945 2.017 26.605 1.00 59.94 184 GLU A N 1
ATOM 1489 C CA . GLU A 1 184 ? -32.895 2.360 28.034 1.00 59.94 184 GLU A CA 1
ATOM 1490 C C . GLU A 1 184 ? -33.311 3.808 28.351 1.00 59.94 184 GLU A C 1
ATOM 1492 O O . GLU A 1 184 ? -33.347 4.150 29.526 1.00 59.94 184 GLU A O 1
ATOM 1497 N N . GLU A 1 185 ? -33.667 4.654 27.372 1.00 52.69 185 GLU A N 1
ATOM 1498 C CA . GLU A 1 185 ? -34.329 5.940 27.663 1.00 52.69 185 GLU A CA 1
ATOM 1499 C C . GLU A 1 185 ? -35.780 5.672 28.108 1.00 52.69 185 GLU A C 1
ATOM 1501 O O . GLU A 1 185 ? -36.612 5.297 27.273 1.00 52.69 185 GLU A O 1
ATOM 1506 N N . PRO A 1 186 ? -36.136 5.844 29.399 1.00 54.28 186 PRO A N 1
ATOM 1507 C CA . PRO A 1 186 ? -37.528 5.820 29.797 1.00 54.28 186 PRO A CA 1
ATOM 1508 C C . PRO A 1 186 ? -38.160 7.123 29.316 1.00 54.28 186 PRO A C 1
ATOM 1510 O O . PRO A 1 186 ? -37.621 8.210 29.522 1.00 54.28 186 PRO A O 1
ATOM 1513 N N . ILE A 1 187 ? -39.326 7.003 28.690 1.00 56.47 187 ILE A N 1
ATOM 1514 C CA . ILE A 1 187 ? -40.221 8.119 28.406 1.00 56.47 187 ILE A CA 1
ATOM 1515 C C . ILE A 1 187 ? -40.499 8.810 29.748 1.00 56.47 187 ILE A C 1
ATOM 1517 O O . ILE A 1 187 ? -41.257 8.294 30.568 1.00 56.47 187 ILE A O 1
ATOM 1521 N N . ALA A 1 188 ? -39.837 9.940 29.996 1.00 48.97 188 ALA A N 1
ATOM 1522 C CA . ALA A 1 188 ? -40.191 10.837 31.082 1.00 48.97 188 ALA A CA 1
ATOM 1523 C C . ALA A 1 188 ? -41.504 11.520 30.677 1.00 48.97 188 ALA A C 1
ATOM 1525 O O . ALA A 1 188 ? -41.500 12.449 29.867 1.00 48.97 188 ALA A O 1
ATOM 1526 N N . VAL A 1 189 ? -42.612 10.952 31.160 1.00 51.84 189 VAL A N 1
ATOM 1527 C CA . VAL A 1 189 ? -43.962 11.536 31.138 1.00 51.84 189 VAL A CA 1
ATOM 1528 C C . VAL A 1 189 ? -44.089 12.524 32.288 1.00 51.84 189 VAL A C 1
ATOM 1530 O O . VAL A 1 189 ? -43.642 12.168 33.402 1.00 51.84 189 VAL A O 1
#

Foldseek 3Di:
DVLLVVLLVQLVVLVVPVVDPVSPLSSLVSLLSSLLVVLVVLVVLDDDDPQDPVNVVVLVVVLVVLVVVVVVVLVVCVVQDPDPSNSVSLVSSLVSLSSQLSSLSSQCVGPVDPLSVLSNLLSVLQNQLSSLVCCCPGPPVDVVSVVSSVVSNVVSVVSVVVSVVVSVVVVVVVVVVVVVVVVPDDPPD

pLDDT: mean 78.64, std 8.84, range [48.97, 91.38]

Secondary structure (DSSP, 8-state):
-HHHHHHHHHHHHHHTTTTSHHHHHHHHHHHHHHHHHHHHHHHHHS------HHHHHHHHHHHHHHHHHHHHHHHHHHHH---HHHHHHHHHHHHHHHHHHHHHHHHHHHH--HHHHHHHHHHHHHHHHHHHHHIIIII---HHHHHHHHHHHHHHHHHHHHHHHHHHHHHHHHHHHHHHHHT------